Protein AF-0000000082686045 (afdb_homodimer)

InterPro domains:
  IPR006461 PLAC8 motif-containing protein [PF04749] (24-107)
  IPR006461 PLAC8 motif-containing protein [PTHR15907] (20-111)
  IPR006461 PLAC8 motif-containing protein [TIGR01571] (23-109)

Solvent-accessible surface area (backbone atoms only — not comparable to full-atom values): 12783 Å² total; per-residue (Å²): 136,84,78,78,79,77,77,75,62,70,72,80,42,79,75,66,75,52,74,55,75,42,58,77,90,62,54,62,82,47,48,80,82,45,52,69,57,38,51,42,30,70,78,37,50,60,57,42,31,18,49,38,25,39,77,64,61,43,62,43,65,32,28,72,39,70,26,19,56,21,17,47,47,44,51,49,29,60,70,37,44,30,73,86,51,60,59,55,35,16,47,40,45,69,75,38,34,65,39,38,50,38,36,51,38,53,47,48,50,50,57,58,48,65,73,98,135,84,77,79,79,73,79,66,69,63,81,70,38,78,75,66,73,50,75,55,73,41,58,76,92,63,54,62,83,47,49,81,80,45,51,69,56,38,51,43,31,71,77,38,47,60,57,43,32,17,48,38,25,39,78,65,58,41,64,43,64,33,28,71,39,71,25,20,56,19,18,47,48,43,50,50,30,60,64,37,44,30,73,82,52,57,58,55,34,17,45,40,44,70,76,37,34,68,39,38,49,38,35,50,38,52,46,49,50,51,56,59,47,67,72,99

Organism: NCBI:txid1415580

Radius of gyration: 18.36 Å; Cα contacts (8 Å, |Δi|>4): 327; chains: 2; bounding box: 49×53×38 Å

Foldseek 3Di:
DDPPPPCVPDPPLPLPLVPLPQAQPDDLPVCVVPVVLLVCLVVPVLQLLLVLCVLSPHHSCLSVPVCSQLVVQVVVCVSSNHDDDSVCSVCCCVVVVSSVSSSSSVRSVCSVVVVD/DDPPPPVPPPLPLVLCLVPLPQAQPDDLPVCVVPVVLLVCLVVPVLQLLLVLCVLSRHHSCLSVPVCSQLVVQVVVCVSSNHDDDSVCSVCCCVVVVSSVSSSSSVRSVCSVVVVD

Sequence (232 aa):
MSTPVVTQQPGTVPSAVVSPTGEWNSGLCDCFKDCPICLLGLCCPSILGCYVAHKYGEPFLLGIVPGGLTGLRTHMRLSYGIEGTICTDALSICCCGWCEVCRMAREVRLRAGAYHMSTPVVTQQPGTVPSAVVSPTGEWNSGLCDCFKDCPICLLGLCCPSILGCYVAHKYGEPFLLGIVPGGLTGLRTHMRLSYGIEGTICTDALSICCCGWCEVCRMAREVRLRAGAYH

Structure (mmCIF, N/CA/C/O backbone):
data_AF-0000000082686045-model_v1
#
loop_
_entity.id
_entity.type
_entity.pdbx_description
1 polymer 'LOW QUALITY PROTEIN: cornifelin homolog'
#
loop_
_atom_site.group_PDB
_atom_site.id
_atom_site.type_symbol
_atom_site.label_atom_id
_atom_site.label_alt_id
_atom_site.label_comp_id
_atom_site.label_asym_id
_atom_site.label_entity_id
_atom_site.label_seq_id
_atom_site.pdbx_PDB_ins_code
_atom_site.Cartn_x
_atom_site.Cartn_y
_atom_site.Cartn_z
_atom_site.occupancy
_atom_site.B_iso_or_equiv
_atom_site.auth_seq_id
_atom_site.auth_comp_id
_atom_site.auth_asym_id
_atom_site.auth_atom_id
_atom_site.pdbx_PDB_model_num
ATOM 1 N N . MET A 1 1 ? -27.938 -23.609 22.109 1 26.09 1 MET A N 1
ATOM 2 C CA . MET A 1 1 ? -27.625 -22.203 22.375 1 26.09 1 MET A CA 1
ATOM 3 C C . MET A 1 1 ? -26.453 -21.75 21.516 1 26.09 1 MET A C 1
ATOM 5 O O . MET A 1 1 ? -25.344 -22.281 21.625 1 26.09 1 MET A O 1
ATOM 9 N N . SER A 1 2 ? -26.641 -21.328 20.234 1 28.5 2 SER A N 1
ATOM 10 C CA . SER A 1 2 ? -25.797 -21.109 19.062 1 28.5 2 SER A CA 1
ATOM 11 C C . SER A 1 2 ? -24.875 -19.922 19.281 1 28.5 2 SER A C 1
ATOM 13 O O . SER A 1 2 ? -25.312 -18.812 19.609 1 28.5 2 SER A O 1
ATOM 15 N N . THR A 1 3 ? -23.625 -20.109 19.781 1 30.83 3 THR A N 1
ATOM 16 C CA . THR A 1 3 ? -22.641 -19.094 20.172 1 30.83 3 THR A CA 1
ATOM 17 C C . THR A 1 3 ? -22.312 -18.172 19 1 30.83 3 THR A C 1
ATOM 19 O O . THR A 1 3 ? -21.969 -18.656 17.922 1 30.83 3 THR A O 1
ATOM 22 N N . PRO A 1 4 ? -22.719 -16.859 19.016 1 33.31 4 PRO A N 1
ATOM 23 C CA . PRO A 1 4 ? -22.578 -15.844 17.969 1 33.31 4 PRO A CA 1
ATOM 24 C C . PRO A 1 4 ? -21.109 -15.578 17.609 1 33.31 4 PRO A C 1
ATOM 26 O O . PRO A 1 4 ? -20.25 -15.547 18.5 1 33.31 4 PRO A O 1
ATOM 29 N N . VAL A 1 5 ? -20.578 -16.203 16.625 1 32.34 5 VAL A N 1
ATOM 30 C CA . VAL A 1 5 ? -19.219 -16.016 16.125 1 32.34 5 VAL A CA 1
ATOM 31 C C . VAL A 1 5 ? -18.938 -14.531 15.938 1 32.34 5 VAL A C 1
ATOM 33 O O . VAL A 1 5 ? -19.609 -13.859 15.148 1 32.34 5 VAL A O 1
ATOM 36 N N . VAL A 1 6 ? -18.531 -13.758 16.953 1 32.56 6 VAL A N 1
ATOM 37 C CA . VAL A 1 6 ? -18.078 -12.375 17 1 32.56 6 VAL A CA 1
ATOM 38 C C . VAL A 1 6 ? -16.984 -12.133 15.961 1 32.56 6 VAL A C 1
ATOM 40 O O . VAL A 1 6 ? -15.898 -12.711 16.047 1 32.56 6 VAL A O 1
ATOM 43 N N . THR A 1 7 ? -17.281 -12.156 14.734 1 32.12 7 THR A N 1
ATOM 44 C CA . THR A 1 7 ? -16.406 -11.758 13.641 1 32.12 7 THR A CA 1
ATOM 45 C C . THR A 1 7 ? -15.734 -10.414 13.938 1 32.12 7 THR A C 1
ATOM 47 O O . THR A 1 7 ? -16.344 -9.359 13.75 1 32.12 7 THR A O 1
ATOM 50 N N . GLN A 1 8 ? -15.211 -10.281 15.094 1 30.95 8 GLN A N 1
ATOM 51 C CA . GLN A 1 8 ? -14.562 -9.062 15.555 1 30.95 8 GLN A CA 1
ATOM 52 C C . GLN A 1 8 ? -13.469 -8.617 14.586 1 30.95 8 GLN A C 1
ATOM 54 O O . GLN A 1 8 ? -12.359 -9.141 14.617 1 30.95 8 GLN A O 1
ATOM 59 N N . GLN A 1 9 ? -13.711 -8.781 13.266 1 32.62 9 GLN A N 1
ATOM 60 C CA . GLN A 1 9 ? -12.602 -8.531 12.359 1 32.62 9 GLN A CA 1
ATOM 61 C C . GLN A 1 9 ? -11.977 -7.16 12.625 1 32.62 9 GLN A C 1
ATOM 63 O O . GLN A 1 9 ? -10.781 -6.965 12.398 1 32.62 9 GLN A O 1
ATOM 68 N N . PRO A 1 10 ? -12.734 -6.02 12.594 1 34 10 PRO A N 1
ATOM 69 C CA . PRO A 1 10 ? -12.305 -4.648 12.312 1 34 10 PRO A CA 1
ATOM 70 C C . PRO A 1 10 ? -11.367 -4.09 13.383 1 34 10 PRO A C 1
ATOM 72 O O . PRO A 1 10 ? -11.672 -4.172 14.578 1 34 10 PRO A O 1
ATOM 75 N N . GLY A 1 11 ? -10.195 -4.344 13.555 1 35.06 11 GLY A N 1
ATOM 76 C CA . GLY A 1 11 ? -9.68 -3.387 14.523 1 35.06 11 GLY A CA 1
ATOM 77 C C . GLY A 1 11 ? -10.398 -2.051 14.477 1 35.06 11 GLY A C 1
ATOM 78 O O . GLY A 1 11 ? -10.953 -1.671 13.445 1 35.06 11 GLY A O 1
ATOM 79 N N . THR A 1 12 ? -10.93 -1.55 15.641 1 33.12 12 THR A N 1
ATOM 80 C CA . THR A 1 12 ? -11.781 -0.383 15.859 1 33.12 12 THR A CA 1
ATOM 81 C C . THR A 1 12 ? -11.18 0.851 15.188 1 33.12 12 THR A C 1
ATOM 83 O O . THR A 1 12 ? -10.289 1.493 15.734 1 33.12 12 THR A O 1
ATOM 86 N N . VAL A 1 13 ? -10.383 0.693 14.172 1 37.5 13 VAL A N 1
ATOM 87 C CA . VAL A 1 13 ? -10.289 2.068 13.688 1 37.5 13 VAL A CA 1
ATOM 88 C C . VAL A 1 13 ? -11.664 2.729 13.734 1 37.5 13 VAL A C 1
ATOM 90 O O . VAL A 1 13 ? -12.672 2.1 13.406 1 37.5 13 VAL A O 1
ATOM 93 N N . PRO A 1 14 ? -12.008 3.562 14.641 1 34.31 14 PRO A N 1
ATOM 94 C CA . PRO A 1 14 ? -13.32 4.203 14.5 1 34.31 14 PRO A CA 1
ATOM 95 C C . PRO A 1 14 ? -13.758 4.32 13.039 1 34.31 14 PRO A C 1
ATOM 97 O O . PRO A 1 14 ? -12.969 4.715 12.18 1 34.31 14 PRO A O 1
ATOM 100 N N . SER A 1 15 ? -14.461 3.352 12.516 1 37.56 15 SER A N 1
ATOM 101 C CA . SER A 1 15 ? -15.242 3.525 11.297 1 37.56 15 SER A CA 1
ATOM 102 C C . SER A 1 15 ? -15.812 4.938 11.203 1 37.56 15 SER A C 1
ATOM 104 O O . SER A 1 15 ? -16.953 5.18 11.586 1 37.56 15 SER A O 1
ATOM 106 N N . ALA A 1 16 ? -15.242 5.977 11.758 1 35.19 16 ALA A N 1
ATOM 107 C CA . ALA A 1 16 ? -15.93 7.191 11.32 1 35.19 16 ALA A CA 1
ATOM 108 C C . ALA A 1 16 ? -16.203 7.16 9.82 1 35.19 16 ALA A C 1
ATOM 110 O O . ALA A 1 16 ? -15.273 7.273 9.016 1 35.19 16 ALA A O 1
ATOM 111 N N . VAL A 1 17 ? -17.062 6.297 9.375 1 38.44 17 VAL A N 1
ATOM 112 C CA . VAL A 1 17 ? -17.703 6.449 8.078 1 38.44 17 VAL A CA 1
ATOM 113 C C . VAL A 1 17 ? -17.75 7.93 7.699 1 38.44 17 VAL A C 1
ATOM 115 O O . VAL A 1 17 ? -18.578 8.68 8.211 1 38.44 17 VAL A O 1
ATOM 118 N N . VAL A 1 18 ? -16.578 8.672 7.867 1 43.78 18 VAL A N 1
ATOM 119 C CA . VAL A 1 18 ? -16.656 10.031 7.336 1 43.78 18 VAL A CA 1
ATOM 120 C C . VAL A 1 18 ? -17.406 10.016 6.004 1 43.78 18 VAL A C 1
ATOM 122 O O . VAL A 1 18 ? -17.328 9.047 5.246 1 43.78 18 VAL A O 1
ATOM 125 N N . SER A 1 19 ? -18.391 10.719 5.902 1 49.03 19 SER A N 1
ATOM 126 C CA . SER A 1 19 ? -19.062 10.93 4.629 1 49.03 19 SER A CA 1
ATOM 127 C C . SER A 1 19 ? -18.078 10.961 3.473 1 49.03 19 SER A C 1
ATOM 129 O O . SER A 1 19 ? -17.109 11.719 3.5 1 49.03 19 SER A O 1
ATOM 131 N N . PRO A 1 20 ? -17.969 9.758 2.768 1 54.31 20 PRO A N 1
ATOM 132 C CA . PRO A 1 20 ? -17.078 9.75 1.609 1 54.31 20 PRO A CA 1
ATOM 133 C C . PRO A 1 20 ? -17.125 11.055 0.817 1 54.31 20 PRO A C 1
ATOM 135 O O . PRO A 1 20 ? -18.188 11.453 0.34 1 54.31 20 PRO A O 1
ATOM 138 N N . THR A 1 21 ? -16.516 12.102 1.312 1 60.94 21 THR A N 1
ATOM 139 C CA . THR A 1 21 ? -16.531 13.305 0.496 1 60.94 21 THR A CA 1
ATOM 140 C C . THR A 1 21 ? -16.047 13.016 -0.919 1 60.94 21 THR A C 1
ATOM 142 O O . THR A 1 21 ? -16.344 13.766 -1.852 1 60.94 21 THR A O 1
ATOM 145 N N . GLY A 1 22 ? -15.484 11.742 -1.127 1 81.38 22 GLY A N 1
ATOM 146 C CA . GLY A 1 22 ? -15.062 11.203 -2.406 1 81.38 22 GLY A CA 1
ATOM 147 C C . GLY A 1 22 ? -13.867 11.922 -2.998 1 81.38 22 GLY A C 1
ATOM 148 O O . GLY A 1 22 ? -13.57 11.781 -4.188 1 81.38 22 GLY A O 1
ATOM 149 N N . GLU A 1 23 ? -13.227 13.094 -2.303 1 90.69 23 GLU A N 1
ATOM 150 C CA . GLU A 1 23 ? -12.055 13.797 -2.791 1 90.69 23 GLU A CA 1
ATOM 151 C C . GLU A 1 23 ? -11.133 14.195 -1.641 1 90.69 23 GLU A C 1
ATOM 153 O O . GLU A 1 23 ? -11.562 14.266 -0.488 1 90.69 23 GLU A O 1
ATOM 158 N N . TRP A 1 24 ? -9.867 14.438 -1.987 1 93.81 24 TRP A N 1
ATOM 159 C CA . TRP A 1 24 ? -8.938 15.023 -1.024 1 93.81 24 TRP A CA 1
ATOM 160 C C . TRP A 1 24 ? -9.375 16.438 -0.639 1 93.81 24 TRP A C 1
ATOM 162 O O . TRP A 1 24 ? -9.805 17.219 -1.494 1 93.81 24 TRP A O 1
ATOM 172 N N . ASN A 1 25 ? -9.305 16.844 0.591 1 92.19 25 ASN A N 1
ATOM 173 C CA . ASN A 1 25 ? -9.656 18.188 1.062 1 92.19 25 ASN A CA 1
ATOM 174 C C . ASN A 1 25 ? -8.562 19.203 0.737 1 92.19 25 ASN A C 1
ATOM 176 O O . ASN A 1 25 ? -8.797 20.406 0.802 1 92.19 25 ASN A O 1
ATOM 180 N N . SER A 1 26 ? -7.387 18.734 0.432 1 91.19 26 SER A N 1
ATOM 181 C CA . SER A 1 26 ? -6.273 19.594 0.056 1 91.19 26 SER A CA 1
ATOM 182 C C . SER A 1 26 ? -5.465 18.984 -1.086 1 91.19 26 SER A C 1
ATOM 184 O O . SER A 1 26 ? -5.5 17.781 -1.302 1 91.19 26 SER A O 1
ATOM 186 N N . GLY A 1 27 ? -4.781 19.859 -1.768 1 91.25 27 GLY A N 1
ATOM 187 C CA . GLY A 1 27 ? -3.902 19.391 -2.824 1 91.25 27 GLY A CA 1
ATOM 188 C C . GLY A 1 27 ? -2.549 18.938 -2.314 1 91.25 27 GLY A C 1
ATOM 189 O O . GLY A 1 27 ? -2.246 19.078 -1.13 1 91.25 27 GLY A O 1
ATOM 190 N N . LEU A 1 28 ? -1.802 18.375 -3.211 1 88.38 28 LEU A N 1
ATOM 191 C CA . LEU A 1 28 ? -0.472 17.859 -2.891 1 88.38 28 LEU A CA 1
ATOM 192 C C . LEU A 1 28 ? 0.448 18.984 -2.441 1 88.38 28 LEU A C 1
ATOM 194 O O . LEU A 1 28 ? 1.249 18.812 -1.521 1 88.38 28 LEU A O 1
ATOM 198 N N . CYS A 1 29 ? 0.312 20.219 -3.031 1 87.44 29 CYS A N 1
ATOM 199 C CA . CYS A 1 29 ? 1.243 21.297 -2.768 1 87.44 29 CYS A CA 1
ATOM 200 C C . CYS A 1 29 ? 0.58 22.391 -1.938 1 87.44 29 CYS A C 1
ATOM 202 O O . CYS A 1 29 ? 0.958 23.562 -2.031 1 87.44 29 CYS A O 1
ATOM 204 N N . ASP A 1 30 ? -0.432 22.078 -1.31 1 90.5 30 ASP A N 1
ATOM 205 C CA . ASP A 1 30 ? -1.11 23.047 -0.452 1 90.5 30 ASP A CA 1
ATOM 206 C C . ASP A 1 30 ? -0.441 23.125 0.918 1 90.5 30 ASP A C 1
ATOM 208 O O . ASP A 1 30 ? -1.114 23.062 1.949 1 90.5 30 ASP A O 1
ATOM 212 N N . CYS A 1 31 ? 0.838 23.25 0.995 1 81.38 31 CYS A N 1
ATOM 213 C CA . CYS A 1 31 ? 1.598 23.25 2.24 1 81.38 31 CYS A CA 1
ATOM 214 C C . CYS A 1 31 ? 1.228 24.453 3.094 1 81.38 31 CYS A C 1
ATOM 216 O O . CYS A 1 31 ? 1.477 24.469 4.301 1 81.38 31 CYS A O 1
ATOM 218 N N . PHE A 1 32 ? 0.558 25.453 2.529 1 83.88 32 PHE A N 1
ATOM 219 C CA . PHE A 1 32 ? 0.215 26.672 3.256 1 83.88 32 PHE A CA 1
ATOM 220 C C . PHE A 1 32 ? -1.104 26.5 4 1 83.88 32 PHE A C 1
ATOM 222 O O . PHE A 1 32 ? -1.467 27.344 4.824 1 83.88 32 PHE A O 1
ATOM 229 N N . LYS A 1 33 ? -1.807 25.453 3.719 1 87.69 33 LYS A N 1
ATOM 230 C CA . LYS A 1 33 ? -3.072 25.219 4.406 1 87.69 33 LYS A CA 1
ATOM 231 C C . LYS A 1 33 ? -2.842 24.703 5.82 1 87.69 33 LYS A C 1
ATOM 233 O O . LYS A 1 33 ? -3.729 24.781 6.672 1 87.69 33 LYS A O 1
ATOM 238 N N . ASP A 1 34 ? -1.693 24.141 6.117 1 90.31 34 ASP A N 1
ATOM 239 C CA . ASP A 1 34 ? -1.288 23.672 7.438 1 90.31 34 ASP A CA 1
ATOM 240 C C . ASP A 1 34 ? 0.226 23.766 7.613 1 90.31 34 ASP A C 1
ATOM 242 O O . ASP A 1 34 ? 0.941 22.781 7.418 1 90.31 34 ASP A O 1
ATOM 246 N N . CYS A 1 35 ? 0.682 24.859 8.102 1 91.62 35 CYS A N 1
ATOM 247 C CA . CYS A 1 35 ? 2.105 25.188 8.125 1 91.62 35 CYS A CA 1
ATOM 248 C C . CYS A 1 35 ? 2.838 24.312 9.141 1 91.62 35 CYS A C 1
ATOM 250 O O . CYS A 1 35 ? 3.918 23.781 8.852 1 91.62 35 CYS A O 1
ATOM 252 N N . PRO A 1 36 ? 2.342 24.109 10.273 1 92.81 36 PRO A N 1
ATOM 253 C CA . PRO A 1 36 ? 3.062 23.281 11.234 1 92.81 36 PRO A CA 1
ATOM 254 C C . PRO A 1 36 ? 3.33 21.875 10.711 1 92.81 36 PRO A C 1
ATOM 256 O O . PRO A 1 36 ? 4.43 21.344 10.883 1 92.81 36 PRO A O 1
ATOM 259 N N . ILE A 1 37 ? 2.334 21.281 10.062 1 92.69 37 ILE A N 1
ATOM 260 C CA . ILE A 1 37 ? 2.5 19.922 9.531 1 92.69 37 ILE A CA 1
ATOM 261 C C . ILE A 1 37 ? 3.582 19.922 8.453 1 92.69 37 ILE A C 1
ATOM 263 O O . ILE A 1 37 ? 4.402 19 8.398 1 92.69 37 ILE A O 1
ATOM 267 N N . CYS A 1 38 ? 3.57 20.891 7.602 1 92.81 38 CYS A N 1
ATOM 268 C CA . CYS A 1 38 ? 4.547 20.953 6.52 1 92.81 38 CYS A CA 1
ATOM 269 C C . CYS A 1 38 ? 5.953 21.172 7.062 1 92.81 38 CYS A C 1
ATOM 271 O O . CYS A 1 38 ? 6.922 20.641 6.523 1 92.81 38 CYS A O 1
ATOM 273 N N . LEU A 1 39 ? 6.066 22.031 8.109 1 92.94 39 LEU A N 1
ATOM 274 C CA . LEU A 1 39 ? 7.355 22.25 8.758 1 92.94 39 LEU A CA 1
ATOM 275 C C . LEU A 1 39 ? 7.867 20.969 9.398 1 92.94 39 LEU A C 1
ATOM 277 O O . LEU A 1 39 ? 9.047 20.625 9.273 1 92.94 39 LEU A O 1
ATOM 281 N N . LEU A 1 40 ? 6.918 20.281 10.039 1 93.38 40 LEU A N 1
ATOM 282 C CA . LEU A 1 40 ? 7.305 19 10.602 1 93.38 40 LEU A CA 1
ATOM 283 C C . LEU A 1 40 ? 7.781 18.047 9.508 1 93.38 40 LEU A C 1
ATOM 285 O O . LEU A 1 40 ? 8.789 17.359 9.672 1 93.38 40 LEU A O 1
ATOM 289 N N . GLY A 1 41 ? 7.074 18.016 8.453 1 94.12 41 GLY A N 1
ATOM 290 C CA . GLY A 1 41 ? 7.445 17.156 7.336 1 94.12 41 GLY A CA 1
ATOM 291 C C . GLY A 1 41 ? 8.781 17.531 6.727 1 94.12 41 GLY A C 1
ATOM 292 O O . GLY A 1 41 ? 9.539 16.656 6.301 1 94.12 41 GLY A O 1
ATOM 293 N N . LEU A 1 42 ? 9.109 18.781 6.648 1 92.69 42 LEU A N 1
ATOM 294 C CA . LEU A 1 42 ? 10.375 19.234 6.086 1 92.69 42 LEU A CA 1
ATOM 295 C C . LEU A 1 42 ? 11.539 18.891 7.008 1 92.69 42 LEU A C 1
ATOM 297 O O . LEU A 1 42 ? 12.602 18.484 6.539 1 92.69 42 LEU A O 1
ATOM 301 N N . CYS A 1 43 ? 11.398 19.016 8.266 1 94.56 43 CYS A N 1
ATOM 302 C CA . CYS A 1 43 ? 12.461 18.812 9.25 1 94.56 43 CYS A CA 1
ATOM 303 C C . CYS A 1 43 ? 12.68 17.328 9.516 1 94.56 43 CYS A C 1
ATOM 305 O O . CYS A 1 43 ? 13.812 16.875 9.695 1 94.56 43 CYS A O 1
ATOM 307 N N . CYS A 1 44 ? 11.523 16.562 9.609 1 94.81 44 CYS A N 1
ATOM 308 C CA . CYS A 1 44 ? 11.625 15.141 9.945 1 94.81 44 CYS A CA 1
ATOM 309 C C . CYS A 1 44 ? 10.523 14.344 9.258 1 94.81 44 CYS A C 1
ATOM 311 O O . CYS A 1 44 ? 9.57 13.906 9.914 1 94.81 44 CYS A O 1
ATOM 313 N N . PRO A 1 45 ? 10.711 14.016 8.086 1 93.5 45 PRO A N 1
ATOM 314 C CA . PRO A 1 45 ? 9.688 13.281 7.336 1 93.5 45 PRO A CA 1
ATOM 315 C C . PRO A 1 45 ? 9.352 11.93 7.961 1 93.5 45 PRO A C 1
ATOM 317 O O . PRO A 1 45 ? 8.203 11.484 7.891 1 93.5 45 PRO A O 1
ATOM 320 N N . SER A 1 46 ? 10.352 11.305 8.57 1 94.88 46 SER A N 1
ATOM 321 C CA . SER A 1 46 ? 10.086 10.016 9.19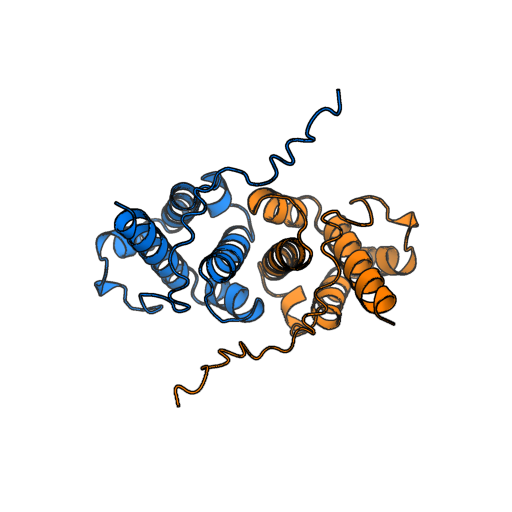5 1 94.88 46 SER A CA 1
ATOM 322 C C . SER A 1 46 ? 9.109 10.148 10.359 1 94.88 46 SER A C 1
ATOM 324 O O . SER A 1 46 ? 8.219 9.312 10.523 1 94.88 46 SER A O 1
ATOM 326 N N . ILE A 1 47 ? 9.242 11.141 11.109 1 96.12 47 ILE A N 1
ATOM 327 C CA . ILE A 1 47 ? 8.352 11.383 12.242 1 96.12 47 ILE A CA 1
ATOM 328 C C . ILE A 1 47 ? 6.953 11.727 11.727 1 96.12 47 ILE A C 1
ATOM 330 O O . ILE A 1 47 ? 5.953 11.281 12.297 1 96.12 47 ILE A O 1
ATOM 334 N N . LEU A 1 48 ? 6.844 12.492 10.68 1 96.44 48 LEU A N 1
ATOM 335 C CA . LEU A 1 48 ? 5.539 12.828 10.117 1 96.44 48 LEU A CA 1
ATOM 336 C C . LEU A 1 48 ? 4.801 11.578 9.656 1 96.44 48 LEU A C 1
ATOM 338 O O . LEU A 1 48 ? 3.602 11.438 9.898 1 96.44 48 LEU A O 1
ATOM 342 N N . GLY A 1 49 ? 5.586 10.68 8.984 1 97.06 49 GLY A N 1
ATOM 343 C CA . GLY A 1 49 ? 4.992 9.414 8.586 1 97.06 49 GLY A CA 1
ATOM 344 C C . GLY A 1 49 ? 4.438 8.617 9.75 1 97.06 49 GLY A C 1
ATOM 345 O O . GLY A 1 49 ? 3.354 8.039 9.648 1 97.06 49 GLY A O 1
ATOM 346 N N . CYS A 1 50 ? 5.176 8.617 10.805 1 97.31 50 CYS A N 1
ATOM 347 C CA . CYS A 1 50 ? 4.73 7.914 12 1 97.31 50 CYS A CA 1
ATOM 348 C C . CYS A 1 50 ? 3.52 8.602 12.617 1 97.31 50 CYS A C 1
ATOM 350 O O . CYS A 1 50 ? 2.609 7.938 13.117 1 97.31 50 CYS A O 1
ATOM 352 N N . TYR A 1 51 ? 3.523 9.867 12.594 1 96.5 51 TYR A N 1
ATOM 353 C CA . TYR A 1 51 ? 2.396 10.648 13.086 1 96.5 51 TYR A CA 1
ATOM 354 C C . TYR A 1 51 ? 1.123 10.328 12.32 1 96.5 51 TYR A C 1
ATOM 356 O O . TYR A 1 51 ? 0.066 10.109 12.914 1 96.5 51 TYR A O 1
ATOM 364 N N . VAL A 1 52 ? 1.146 10.234 11.016 1 96.88 52 VAL A N 1
ATOM 365 C CA . VAL A 1 52 ? -0.009 9.938 10.172 1 96.88 52 VAL A CA 1
ATOM 36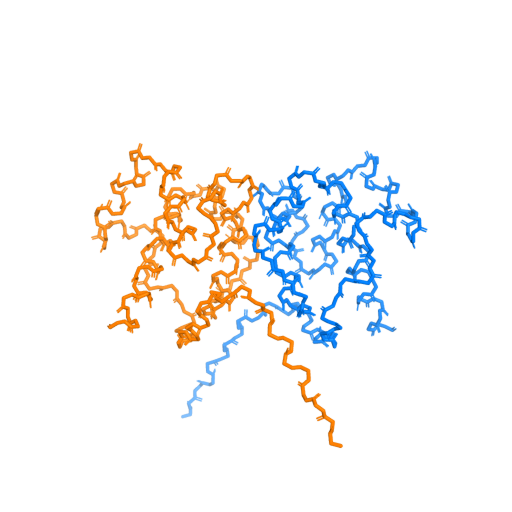6 C C . VAL A 1 52 ? -0.537 8.539 10.484 1 96.88 52 VAL A C 1
ATOM 368 O O . VAL A 1 52 ? -1.747 8.344 10.609 1 96.88 52 VAL A O 1
ATOM 371 N N . ALA A 1 53 ? 0.425 7.609 10.625 1 97.12 53 ALA A N 1
ATOM 372 C CA . ALA A 1 53 ? 0.029 6.238 10.938 1 97.12 53 ALA A CA 1
ATOM 373 C C . ALA A 1 53 ? -0.703 6.172 12.281 1 97.12 53 ALA A C 1
ATOM 375 O O . ALA A 1 53 ? -1.751 5.535 12.391 1 97.12 53 ALA A O 1
ATOM 376 N N . HIS A 1 54 ? -0.157 6.871 13.266 1 96.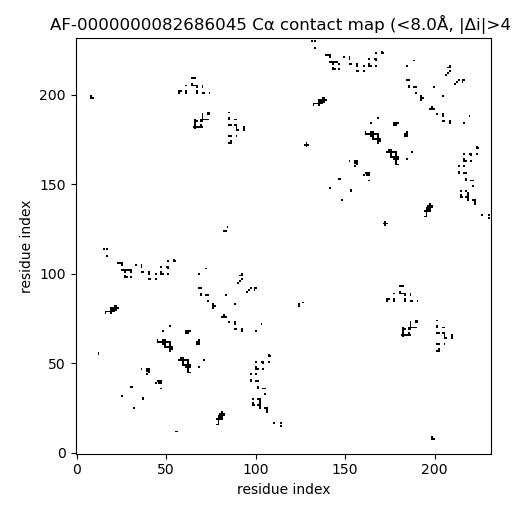19 54 HIS A N 1
ATOM 377 C CA . HIS A 1 54 ? -0.738 6.875 14.602 1 96.19 54 HIS A CA 1
ATOM 378 C C . HIS A 1 54 ? -2.125 7.512 14.602 1 96.19 54 HIS A C 1
ATOM 380 O O . HIS A 1 54 ? -3.07 6.945 15.156 1 96.19 54 HIS A O 1
ATOM 386 N N . LYS A 1 55 ? -2.312 8.641 14.023 1 95.25 55 LYS A N 1
ATOM 387 C CA . LYS A 1 55 ? -3.584 9.352 14 1 95.25 55 LYS A CA 1
ATOM 388 C C . LYS A 1 55 ? -4.633 8.586 13.195 1 95.25 55 LYS A C 1
ATOM 390 O O . LYS A 1 55 ? -5.828 8.672 13.484 1 95.25 55 LYS A O 1
ATOM 395 N N . TYR A 1 56 ? -4.176 7.805 12.203 1 94.94 56 TYR A N 1
ATOM 396 C CA . TYR A 1 56 ? -5.082 7.027 11.367 1 94.94 56 TYR A CA 1
ATOM 397 C C . TYR A 1 56 ? -5.559 5.777 12.094 1 94.94 56 TYR A C 1
ATOM 399 O O . TYR A 1 56 ? -6.527 5.137 11.68 1 94.94 56 TYR A O 1
ATOM 407 N N . GLY A 1 57 ? -4.852 5.414 13.156 1 94.25 57 GLY A N 1
ATOM 408 C CA . GLY A 1 57 ? -5.285 4.27 13.938 1 94.25 57 GLY A CA 1
ATOM 409 C C . GLY A 1 57 ? -4.41 3.045 13.75 1 94.25 57 GLY A C 1
ATOM 410 O O . GLY A 1 57 ? -4.801 1.933 14.109 1 94.25 57 GLY A O 1
ATOM 411 N N . GLU A 1 58 ? -3.285 3.227 13.148 1 95.94 58 GLU A N 1
ATOM 412 C CA . GLU A 1 58 ? -2.324 2.148 12.938 1 95.94 58 GLU A CA 1
ATOM 413 C C . GLU A 1 58 ? -1.118 2.295 13.859 1 95.94 58 GLU A C 1
ATOM 415 O O . GLU A 1 58 ? -0.914 3.354 14.453 1 95.94 58 GLU A O 1
ATOM 420 N N . PRO A 1 59 ? -0.379 1.171 14.047 1 96.75 59 PRO A N 1
ATOM 421 C CA . PRO A 1 59 ? 0.85 1.331 14.828 1 96.75 59 PRO A CA 1
ATOM 422 C C . PRO A 1 59 ? 1.776 2.4 14.258 1 96.75 59 PRO A C 1
ATOM 424 O O . PRO A 1 59 ? 1.922 2.51 13.031 1 96.75 59 PRO A O 1
ATOM 427 N N . PHE A 1 60 ? 2.369 3.195 15.164 1 95.12 60 PHE A N 1
ATOM 428 C CA . PHE A 1 60 ? 3.174 4.34 14.758 1 95.12 60 PHE A CA 1
ATOM 429 C C . PHE A 1 60 ? 4.359 3.898 13.906 1 95.12 60 PHE A C 1
ATOM 431 O O . PHE A 1 60 ? 4.816 4.645 13.039 1 95.12 60 PHE A O 1
ATOM 438 N N . LEU A 1 61 ? 4.777 2.633 14.031 1 95.94 61 LEU A N 1
ATOM 439 C CA . LEU A 1 61 ? 5.957 2.133 13.336 1 95.94 61 LEU A CA 1
ATOM 440 C C . LEU A 1 61 ? 5.66 1.904 11.852 1 95.94 61 LEU A C 1
ATOM 442 O O . LEU A 1 61 ? 6.582 1.774 11.047 1 95.94 61 LEU A O 1
ATOM 446 N N . LEU A 1 62 ? 4.41 1.896 11.469 1 97.12 62 LEU A N 1
ATOM 447 C CA . LEU A 1 62 ? 4.035 1.699 10.07 1 97.12 62 LEU A CA 1
ATOM 448 C C . LEU A 1 62 ? 4.648 2.777 9.18 1 97.12 62 LEU A C 1
ATOM 450 O O . LEU A 1 62 ? 4.98 2.521 8.023 1 97.12 62 LEU A O 1
ATOM 454 N N . GLY A 1 63 ? 4.84 3.986 9.742 1 96.56 63 GLY A N 1
ATOM 455 C CA . GLY A 1 63 ? 5.352 5.129 9 1 96.56 63 GLY A CA 1
ATOM 456 C C . GLY A 1 63 ? 6.781 4.941 8.523 1 96.56 63 GLY A C 1
ATOM 457 O O . GLY A 1 63 ? 7.23 5.629 7.605 1 96.56 63 GLY A O 1
ATOM 458 N N . ILE A 1 64 ? 7.488 3.963 9.117 1 95.25 64 ILE A N 1
ATOM 459 C CA . ILE A 1 64 ? 8.891 3.795 8.734 1 95.25 64 ILE A CA 1
ATOM 460 C C . ILE A 1 64 ? 9.086 2.43 8.078 1 95.25 64 ILE A C 1
ATOM 462 O O . ILE A 1 64 ? 10.18 2.107 7.621 1 95.25 64 ILE A O 1
ATOM 466 N N . VAL A 1 65 ? 8.086 1.556 8.047 1 95.75 65 VAL A N 1
ATOM 467 C CA . VAL A 1 65 ? 8.156 0.273 7.352 1 95.75 65 VAL A CA 1
ATOM 468 C C . VAL A 1 65 ? 8.148 0.5 5.844 1 95.75 65 VAL A C 1
ATOM 470 O O . VAL A 1 65 ? 7.312 1.241 5.324 1 95.75 65 VAL A O 1
ATOM 473 N N . PRO A 1 66 ? 9.094 -0.104 5.133 1 95.06 66 PRO A N 1
ATOM 474 C CA . PRO A 1 66 ? 9.062 0.042 3.676 1 95.06 66 PRO A CA 1
ATOM 475 C C . PRO A 1 66 ? 7.719 -0.36 3.07 1 95.06 66 PRO A C 1
ATOM 477 O O . PRO A 1 66 ? 7.191 -1.428 3.387 1 95.06 66 PRO A O 1
ATOM 480 N N . GLY A 1 67 ? 7.133 0.541 2.277 1 96.38 67 GLY A N 1
ATOM 481 C CA . GLY A 1 67 ? 5.84 0.288 1.662 1 96.38 67 GLY A CA 1
ATOM 482 C C . GLY A 1 67 ? 4.672 0.631 2.566 1 96.38 67 GLY A C 1
ATOM 483 O O . GLY A 1 67 ? 3.518 0.627 2.129 1 96.38 67 GLY A O 1
ATOM 484 N N . GLY A 1 68 ? 4.957 0.855 3.848 1 97.62 68 GLY A N 1
ATOM 485 C CA . GLY A 1 68 ? 3.9 1.152 4.805 1 97.62 68 GLY A CA 1
ATOM 486 C C . GLY A 1 68 ? 3.1 2.391 4.441 1 97.62 68 GLY A C 1
ATOM 487 O O . GLY A 1 68 ? 1.872 2.395 4.551 1 97.62 68 GLY A O 1
ATOM 488 N N . LEU A 1 69 ? 3.787 3.443 3.949 1 97.75 69 LEU A N 1
ATOM 489 C CA . LEU A 1 69 ? 3.113 4.691 3.615 1 97.75 69 LEU A CA 1
ATOM 490 C C . LEU A 1 69 ? 2.248 4.527 2.371 1 97.75 69 LEU A C 1
ATOM 492 O O . LEU A 1 69 ? 1.165 5.113 2.279 1 97.75 69 LEU A O 1
ATOM 496 N N . THR A 1 70 ? 2.658 3.715 1.439 1 98.06 70 THR A N 1
ATOM 497 C CA . THR A 1 70 ? 1.854 3.436 0.255 1 98.06 70 THR A CA 1
ATOM 498 C C . THR A 1 70 ? 0.59 2.666 0.627 1 98.06 70 THR A C 1
ATOM 500 O O . THR A 1 70 ? -0.5 2.982 0.146 1 98.06 70 THR A O 1
ATOM 503 N N . GLY A 1 71 ? 0.849 1.582 1.511 1 98 71 GLY A N 1
ATOM 504 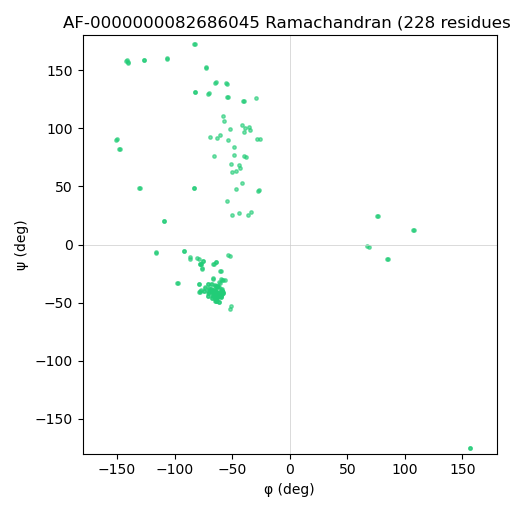C CA . GLY A 1 71 ? -0.32 0.864 1.994 1 98 71 GLY A CA 1
ATOM 505 C C . GLY A 1 71 ? -1.301 1.752 2.736 1 98 71 GLY A C 1
ATOM 506 O O . GLY A 1 71 ? -2.516 1.603 2.59 1 98 71 GLY A O 1
ATOM 507 N N . LEU A 1 72 ? -0.754 2.633 3.51 1 98 72 LEU A N 1
ATOM 508 C CA . LEU A 1 72 ? -1.589 3.555 4.273 1 98 72 LEU A CA 1
ATOM 509 C C . LEU A 1 72 ? -2.373 4.473 3.342 1 98 72 LEU A C 1
ATOM 511 O O . LEU A 1 72 ? -3.562 4.715 3.555 1 98 72 LEU A O 1
ATOM 515 N N . ARG A 1 73 ? -1.753 4.98 2.271 1 97.81 73 ARG A N 1
ATOM 516 C CA . ARG A 1 73 ? -2.426 5.852 1.312 1 97.81 73 ARG A CA 1
ATOM 517 C C . ARG A 1 73 ? -3.543 5.105 0.587 1 97.81 73 ARG A C 1
ATOM 519 O O . ARG A 1 73 ? -4.633 5.645 0.397 1 97.81 73 ARG A O 1
ATOM 526 N N . THR A 1 74 ? -3.305 3.936 0.204 1 97.44 74 THR A N 1
ATOM 527 C CA . THR A 1 74 ? -4.309 3.131 -0.483 1 97.44 74 THR A CA 1
ATOM 528 C C . THR A 1 74 ? -5.508 2.871 0.424 1 97.44 74 THR A C 1
ATOM 530 O O . THR A 1 74 ? -6.656 3.027 0.003 1 97.44 74 THR A O 1
ATOM 533 N N . HIS A 1 75 ? -5.156 2.498 1.651 1 96.44 75 HIS A N 1
ATOM 534 C CA . HIS A 1 75 ? -6.234 2.229 2.598 1 96.44 75 HIS A CA 1
ATOM 535 C C . HIS A 1 75 ? -7.062 3.482 2.861 1 96.44 75 HIS A C 1
ATOM 537 O O . HIS A 1 75 ? -8.297 3.422 2.898 1 96.44 75 HIS A O 1
ATOM 543 N N . MET A 1 76 ? -6.438 4.59 3.049 1 95.06 76 MET A N 1
ATOM 544 C CA . MET A 1 76 ? -7.098 5.871 3.287 1 95.06 76 MET A CA 1
ATOM 545 C C . MET A 1 76 ? -8 6.242 2.117 1 95.06 76 MET A C 1
ATOM 547 O O . MET A 1 76 ? -9.133 6.68 2.318 1 95.06 76 MET A O 1
ATOM 551 N N . ARG A 1 77 ? -7.492 6.078 0.933 1 94.38 77 ARG A N 1
ATOM 552 C CA . ARG A 1 77 ? -8.242 6.414 -0.273 1 94.38 77 ARG A CA 1
ATOM 553 C C . ARG A 1 77 ? -9.508 5.57 -0.384 1 94.38 77 ARG A C 1
ATOM 555 O O . ARG A 1 77 ? -10.586 6.094 -0.681 1 94.38 77 ARG A O 1
ATOM 562 N N . LEU A 1 78 ? -9.406 4.363 -0.078 1 93.12 78 LEU A N 1
ATOM 563 C CA . LEU A 1 78 ? -10.547 3.465 -0.184 1 93.12 78 LEU A CA 1
ATOM 564 C C . LEU A 1 78 ? -11.539 3.709 0.95 1 93.12 78 LEU A C 1
ATOM 566 O O . LEU A 1 78 ? -12.75 3.742 0.726 1 93.12 78 LEU A O 1
ATOM 570 N N . SER A 1 79 ? -11.008 3.938 2.125 1 92.06 79 SER A N 1
ATOM 571 C CA . SER A 1 79 ? -11.859 4.148 3.291 1 92.06 79 SER A CA 1
ATOM 572 C C . SER A 1 79 ? -12.633 5.461 3.184 1 92.06 79 SER A C 1
ATOM 574 O O . SER A 1 79 ? -13.773 5.551 3.631 1 92.06 79 SER A O 1
ATOM 576 N N . TYR A 1 80 ? -12.031 6.43 2.6 1 90.88 80 TYR A N 1
ATOM 577 C CA . TYR A 1 80 ? -12.648 7.75 2.498 1 90.88 80 TYR A CA 1
ATOM 578 C C . TYR A 1 80 ? -13.43 7.887 1.197 1 90.88 80 TYR A C 1
ATOM 580 O O . TYR A 1 80 ? -14.062 8.914 0.954 1 90.88 80 TYR A O 1
ATOM 588 N N . GLY A 1 81 ? -13.32 6.832 0.336 1 91.5 81 GLY A N 1
ATOM 589 C CA . GLY A 1 81 ? -14.039 6.855 -0.927 1 91.5 81 GLY A CA 1
ATOM 590 C C . GLY A 1 81 ? -13.398 7.758 -1.963 1 91.5 81 GLY A C 1
ATOM 591 O O . GLY A 1 81 ? -14.086 8.336 -2.803 1 91.5 81 GLY A O 1
ATOM 592 N N . ILE A 1 82 ? -12.156 7.984 -1.844 1 92 82 ILE A N 1
ATOM 593 C CA . ILE A 1 82 ? -11.438 8.844 -2.775 1 92 82 ILE A CA 1
ATOM 594 C C . ILE A 1 82 ? -11.055 8.047 -4.02 1 92 82 ILE A C 1
ATOM 596 O O . ILE A 1 82 ? -10.523 6.938 -3.918 1 92 82 ILE A O 1
ATOM 600 N N . GLU A 1 83 ? -11.359 8.664 -5.113 1 92.38 83 GLU A N 1
ATOM 601 C CA . GLU A 1 83 ? -11.055 7.973 -6.359 1 92.38 83 GLU A CA 1
ATOM 602 C C . GLU A 1 83 ? -9.555 7.961 -6.629 1 92.38 83 GLU A C 1
ATOM 604 O O . GLU A 1 83 ? -8.836 8.867 -6.203 1 92.38 83 GLU A O 1
ATOM 609 N N . GLY A 1 84 ? -9.125 6.883 -7.391 1 93.06 84 GLY A N 1
ATOM 610 C CA . GLY A 1 84 ? -7.723 6.754 -7.754 1 93.06 84 GLY A CA 1
ATOM 611 C C . GLY A 1 84 ? -7.316 5.324 -8.062 1 93.06 84 GLY A C 1
ATOM 612 O O . GLY A 1 84 ? -8.164 4.438 -8.141 1 93.06 84 GLY A O 1
ATOM 613 N N . THR A 1 85 ? -5.938 5.195 -8.312 1 95.12 85 THR A N 1
ATOM 614 C CA . THR A 1 85 ? -5.383 3.881 -8.609 1 95.12 85 THR A CA 1
ATOM 615 C C . THR A 1 85 ? -4.219 3.562 -7.672 1 95.12 85 THR A C 1
ATOM 617 O O . THR A 1 85 ? -3.65 4.465 -7.051 1 95.12 85 THR A O 1
ATOM 620 N N . ILE A 1 86 ? -3.965 2.293 -7.574 1 96.69 86 ILE A N 1
ATOM 621 C CA . ILE A 1 86 ? -2.838 1.858 -6.758 1 96.69 86 ILE A CA 1
ATOM 622 C C . ILE A 1 86 ? -1.546 2.473 -7.289 1 96.69 86 ILE A C 1
ATOM 624 O O . ILE A 1 86 ? -0.678 2.879 -6.516 1 96.69 86 ILE A O 1
ATOM 628 N N . CYS A 1 87 ? -1.468 2.551 -8.555 1 96 87 CYS A N 1
ATOM 629 C CA . CYS A 1 87 ? -0.278 3.107 -9.188 1 96 87 CYS A CA 1
ATOM 630 C C . CYS A 1 87 ? -0.074 4.562 -8.781 1 96 87 CYS A C 1
ATOM 632 O O . CYS A 1 87 ? 1.049 4.98 -8.492 1 96 87 CYS A O 1
ATOM 634 N N . THR A 1 88 ? -1.151 5.324 -8.773 1 95.94 88 THR A N 1
ATOM 635 C CA . THR A 1 88 ? -1.055 6.715 -8.344 1 95.94 88 THR A CA 1
ATOM 636 C C . THR A 1 88 ? -0.619 6.805 -6.887 1 95.94 88 THR A C 1
ATOM 638 O O . THR A 1 88 ? 0.146 7.699 -6.516 1 95.94 88 THR A O 1
ATOM 641 N N . ASP A 1 89 ? -1.092 5.863 -6.113 1 97.31 89 ASP A N 1
ATOM 642 C CA . ASP A 1 89 ? -0.689 5.844 -4.711 1 97.31 89 ASP A CA 1
ATOM 643 C C . ASP A 1 89 ? 0.813 5.609 -4.574 1 97.31 89 ASP A C 1
ATOM 645 O O . ASP A 1 89 ? 1.497 6.336 -3.85 1 97.31 89 ASP A O 1
ATOM 649 N N . ALA A 1 90 ? 1.311 4.629 -5.254 1 97.62 90 ALA A N 1
ATOM 650 C CA . ALA A 1 90 ? 2.723 4.27 -5.172 1 97.62 90 ALA A CA 1
ATOM 651 C C . ALA A 1 90 ? 3.607 5.375 -5.742 1 97.62 90 ALA A C 1
ATOM 653 O O . ALA A 1 90 ? 4.617 5.746 -5.137 1 97.62 90 ALA A O 1
ATOM 654 N N . LEU A 1 91 ? 3.205 5.926 -6.816 1 96.38 91 LEU A N 1
ATOM 655 C CA . LEU A 1 91 ? 4.004 6.953 -7.473 1 96.38 91 LEU A CA 1
ATOM 656 C C . LEU A 1 91 ? 3.998 8.242 -6.656 1 96.38 91 LEU A C 1
ATOM 658 O O . LEU A 1 91 ? 5.008 8.953 -6.602 1 96.38 91 LEU A O 1
ATOM 662 N N . SER A 1 92 ? 2.791 8.602 -6.105 1 95.94 92 SER A N 1
ATOM 663 C CA . SER A 1 92 ? 2.717 9.797 -5.277 1 95.94 92 SER A CA 1
ATOM 664 C C . SER A 1 92 ? 3.666 9.703 -4.086 1 95.94 92 SER A C 1
ATOM 666 O O . SER A 1 92 ? 4.336 10.68 -3.746 1 95.94 92 SER A O 1
ATOM 668 N N . ILE A 1 93 ? 3.729 8.531 -3.504 1 96.69 93 ILE A N 1
ATOM 669 C CA . ILE A 1 93 ? 4.59 8.352 -2.34 1 96.69 93 ILE A CA 1
ATOM 670 C C . ILE A 1 93 ? 6.051 8.312 -2.779 1 96.69 93 ILE A C 1
ATOM 672 O O . ILE A 1 93 ? 6.922 8.875 -2.109 1 96.69 93 ILE A O 1
ATOM 676 N N . CYS A 1 94 ? 6.379 7.73 -3.932 1 94.56 94 CYS A N 1
ATOM 677 C CA . CYS A 1 94 ? 7.746 7.547 -4.398 1 94.56 94 CYS A CA 1
ATOM 678 C C . CYS A 1 94 ? 8.312 8.844 -4.957 1 94.56 94 CYS A C 1
ATOM 680 O O . CYS A 1 94 ? 9.477 9.172 -4.73 1 94.56 94 CYS A O 1
ATOM 682 N N . CYS A 1 95 ? 7.543 9.594 -5.66 1 93.25 95 CYS A N 1
ATOM 683 C CA . CYS A 1 95 ? 8.031 10.758 -6.387 1 93.25 95 CYS A CA 1
ATOM 684 C C . CYS A 1 95 ? 7.801 12.039 -5.59 1 93.25 95 CYS A C 1
ATOM 686 O O . CYS A 1 95 ? 8.547 13.008 -5.734 1 93.25 95 CYS A O 1
ATOM 688 N N . CYS A 1 96 ? 6.73 12.07 -4.832 1 92.75 96 CYS A N 1
ATOM 689 C CA . CYS A 1 96 ? 6.387 13.242 -4.039 1 92.75 96 CYS A CA 1
ATOM 690 C C . CYS A 1 96 ? 6.078 12.859 -2.598 1 92.75 96 CYS A C 1
ATOM 692 O O . CYS A 1 96 ? 5.125 13.367 -2.004 1 92.75 96 CYS A O 1
ATOM 694 N N . GLY A 1 97 ? 6.918 12.109 -2.033 1 92.94 97 GLY A N 1
ATOM 695 C CA . GLY A 1 97 ? 6.656 11.508 -0.734 1 92.94 97 GLY A CA 1
ATOM 696 C C . GLY A 1 97 ? 6.441 12.531 0.363 1 92.94 97 GLY A C 1
ATOM 697 O O . GLY A 1 97 ? 5.504 12.422 1.152 1 92.94 97 GLY A O 1
ATOM 698 N N . TRP A 1 98 ? 7.328 13.562 0.293 1 91.81 98 TRP A N 1
ATOM 699 C CA . TRP A 1 98 ? 7.211 14.586 1.328 1 91.81 98 TRP A CA 1
ATOM 700 C C . TRP A 1 98 ? 5.879 15.312 1.22 1 91.81 98 TRP A C 1
ATOM 702 O O . TRP A 1 98 ? 5.152 15.445 2.209 1 91.81 98 TRP A O 1
ATOM 712 N N . CYS A 1 99 ? 5.523 15.695 0.095 1 93.56 99 CYS A N 1
ATOM 713 C CA . CYS A 1 99 ? 4.273 16.422 -0.116 1 93.56 99 CYS A CA 1
ATOM 714 C C . CYS A 1 99 ? 3.074 15.508 0.151 1 93.56 99 CYS A C 1
ATOM 716 O O . CYS A 1 99 ? 2.07 15.953 0.714 1 93.56 99 CYS A O 1
ATOM 718 N N . GLU A 1 100 ? 3.207 14.328 -0.282 1 95.75 100 GLU A N 1
ATOM 719 C CA . GLU A 1 100 ? 2.098 13.398 -0.133 1 95.75 100 GLU A CA 1
ATOM 720 C C . GLU A 1 100 ? 1.838 13.078 1.337 1 95.75 100 GLU A C 1
ATOM 722 O O . GLU A 1 100 ? 0.685 13.023 1.771 1 95.75 100 GLU A O 1
ATOM 727 N N . VAL A 1 101 ? 2.918 12.867 2.045 1 95.94 101 VAL A N 1
ATOM 728 C CA . VAL A 1 101 ? 2.74 12.539 3.455 1 95.94 101 VAL A CA 1
ATOM 729 C C . VAL A 1 101 ? 2.133 13.727 4.191 1 95.94 101 VAL A C 1
ATOM 731 O O . VAL A 1 101 ? 1.297 13.555 5.082 1 95.94 101 VAL A O 1
ATOM 734 N N . CYS A 1 102 ? 2.473 14.906 3.822 1 95.19 102 CYS A N 1
ATOM 735 C CA . CYS A 1 102 ? 1.863 16.094 4.406 1 95.19 102 CYS A CA 1
ATOM 736 C C . CYS A 1 102 ? 0.376 16.172 4.082 1 95.19 102 CYS A C 1
ATOM 738 O O . CYS A 1 102 ? -0.438 16.516 4.941 1 95.19 102 CYS A O 1
ATOM 740 N N . ARG A 1 103 ? 0.08 15.867 2.842 1 95.5 103 ARG A N 1
ATOM 741 C CA . ARG A 1 103 ? -1.324 15.844 2.443 1 95.5 103 ARG A CA 1
ATOM 742 C C . ARG A 1 103 ? -2.107 14.828 3.262 1 95.5 103 ARG A C 1
ATOM 744 O O . ARG A 1 103 ? -3.217 15.109 3.721 1 95.5 103 ARG A O 1
ATOM 751 N N . MET A 1 104 ? -1.555 13.711 3.451 1 96.19 104 MET A N 1
ATOM 752 C CA . MET A 1 104 ? -2.197 12.656 4.234 1 96.19 104 MET A CA 1
ATOM 753 C C . MET A 1 104 ? -2.396 13.102 5.68 1 96.19 104 MET A C 1
ATOM 755 O O . MET A 1 104 ? -3.432 12.812 6.285 1 96.19 104 MET A O 1
ATOM 759 N N . ALA A 1 105 ? -1.336 13.766 6.207 1 95.62 105 ALA A N 1
ATOM 760 C CA . ALA A 1 105 ? -1.427 14.258 7.582 1 95.62 105 ALA A CA 1
ATOM 761 C C . ALA A 1 105 ? -2.553 15.273 7.727 1 95.62 105 ALA A C 1
ATOM 763 O O . ALA A 1 105 ? -3.344 15.211 8.672 1 95.62 105 ALA A O 1
ATOM 764 N N . ARG A 1 106 ? -2.652 16.172 6.777 1 94.19 106 ARG A N 1
ATOM 765 C CA . ARG A 1 106 ? -3.721 17.172 6.816 1 94.19 106 ARG A CA 1
ATOM 766 C C . ARG A 1 106 ? -5.09 16.5 6.691 1 94.19 106 ARG A C 1
ATOM 768 O O . ARG A 1 106 ? -6.039 16.891 7.367 1 94.19 106 ARG A O 1
ATOM 775 N N . GLU A 1 107 ? -5.172 15.547 5.863 1 94 107 GLU A N 1
ATOM 776 C CA . GLU A 1 107 ? -6.426 14.836 5.633 1 94 107 GLU A CA 1
ATOM 777 C C . GLU A 1 107 ? -6.91 14.148 6.902 1 94 107 GLU A C 1
ATOM 779 O O . GLU A 1 107 ? -8.078 14.273 7.285 1 94 107 GLU A O 1
ATOM 784 N N . VAL A 1 108 ? -6.016 13.414 7.547 1 93.44 108 VAL A N 1
ATOM 785 C CA . VAL A 1 108 ? -6.383 12.656 8.742 1 93.44 108 VAL A CA 1
ATOM 786 C C . VAL A 1 108 ? -6.785 13.617 9.859 1 93.44 108 VAL A C 1
ATOM 788 O O . VAL A 1 108 ? -7.734 13.359 10.602 1 93.44 108 VAL A O 1
ATOM 791 N N . ARG A 1 109 ? -6.066 14.711 9.977 1 91.06 109 ARG A N 1
ATOM 792 C CA . ARG A 1 109 ? -6.371 15.695 11.008 1 91.06 109 ARG A CA 1
ATOM 793 C C . ARG A 1 109 ? -7.742 16.328 10.781 1 91.06 109 ARG A C 1
ATOM 795 O O . ARG A 1 109 ? -8.508 16.516 11.727 1 91.06 109 ARG A O 1
ATOM 802 N N . LEU A 1 110 ? -8.016 16.688 9.594 1 89.44 110 LEU A N 1
ATOM 803 C CA . LEU A 1 110 ? -9.289 17.312 9.242 1 89.44 110 LEU A CA 1
ATOM 804 C C . LEU A 1 110 ? -10.453 16.359 9.492 1 89.44 110 LEU A C 1
ATOM 806 O O . LEU A 1 110 ? -11.492 16.75 10.023 1 89.44 110 LEU A O 1
ATOM 810 N N . ARG A 1 111 ? -10.266 15.125 9.141 1 89.5 111 ARG A N 1
ATOM 811 C CA . ARG A 1 111 ? -11.352 14.164 9.281 1 89.5 111 ARG A CA 1
ATOM 812 C C . ARG A 1 111 ? -11.492 13.695 10.727 1 89.5 111 ARG A C 1
ATOM 814 O O . ARG A 1 111 ? -12.586 13.336 11.164 1 89.5 111 ARG A O 1
ATOM 821 N N . ALA A 1 112 ? -10.422 13.609 11.398 1 84.94 112 ALA A N 1
ATOM 822 C CA . ALA A 1 112 ? -10.484 13.305 12.828 1 84.94 112 ALA A CA 1
ATOM 823 C C . ALA A 1 112 ? -11.133 14.453 13.602 1 84.94 112 ALA A C 1
ATOM 825 O O . ALA A 1 112 ? -11.82 14.227 14.602 1 84.94 112 ALA A O 1
ATOM 826 N N . GLY A 1 113 ? -10.695 15.711 13.25 1 73.69 113 GLY A N 1
ATOM 827 C CA . GLY A 1 113 ? -11.273 16.891 13.875 1 73.69 113 GLY A CA 1
ATOM 828 C C . GLY A 1 113 ? -12.703 17.156 13.445 1 73.69 113 GLY A C 1
ATOM 829 O O . GLY A 1 113 ? -13.492 17.719 14.203 1 73.69 113 GLY A O 1
ATOM 830 N N . ALA A 1 114 ? -12.938 16.906 12.18 1 56.88 114 ALA A N 1
ATOM 831 C CA . ALA A 1 114 ? -14.312 17.062 11.719 1 56.88 114 ALA A CA 1
ATOM 832 C C . ALA A 1 114 ? -15.273 16.203 12.547 1 56.88 114 ALA A C 1
ATOM 834 O O . ALA A 1 114 ? -16.453 16.516 12.664 1 56.88 114 ALA A O 1
ATOM 835 N N . TYR A 1 115 ? -14.844 15.102 13.047 1 47.38 115 TYR A N 1
ATOM 836 C CA . TYR A 1 115 ? -15.719 14.289 13.883 1 47.38 115 TYR A CA 1
ATOM 837 C C . TYR A 1 115 ? -15.773 14.828 15.305 1 47.38 115 TYR A C 1
ATOM 839 O O . TYR A 1 115 ? -16.578 14.375 16.125 1 47.38 115 TYR A O 1
ATOM 847 N N . HIS A 1 116 ? -14.906 15.758 15.711 1 40.59 116 HIS A N 1
ATOM 848 C CA . HIS A 1 116 ? -15.148 16.406 17 1 40.59 116 HIS A CA 1
ATOM 849 C C . HIS A 1 116 ? -15.914 17.719 16.812 1 40.59 116 HIS A C 1
ATOM 851 O O . HIS A 1 116 ? -15.695 18.438 15.844 1 40.59 116 HIS A O 1
ATOM 857 N N . MET B 1 1 ? -35.562 16.016 -12.375 1 25.97 1 MET B N 1
ATOM 858 C CA . MET B 1 1 ? -35.125 14.648 -12.672 1 25.97 1 MET B CA 1
ATOM 859 C C . MET B 1 1 ? -33.625 14.484 -12.367 1 25.97 1 MET B C 1
ATOM 861 O O . MET B 1 1 ? -32.781 15.148 -12.992 1 25.97 1 MET B O 1
ATOM 865 N N . SER B 1 2 ? -33.188 14.391 -11.133 1 27.06 2 SER B N 1
ATOM 866 C CA . SER B 1 2 ? -31.859 14.453 -10.508 1 27.06 2 SER B CA 1
ATOM 867 C C . SER B 1 2 ? -30.969 13.312 -10.977 1 27.06 2 SER B C 1
ATOM 869 O O . SER B 1 2 ? -31.344 12.141 -10.867 1 27.06 2 SER B O 1
ATOM 871 N N . THR B 1 3 ? -30.172 13.508 -12.055 1 29.88 3 THR B N 1
ATOM 872 C CA . THR B 1 3 ? -29.297 12.555 -12.727 1 29.88 3 THR B CA 1
ATOM 873 C C . THR B 1 3 ? -28.281 11.961 -11.742 1 29.88 3 THR B C 1
ATOM 875 O O . THR B 1 3 ? -27.578 12.703 -11.047 1 29.88 3 THR B O 1
ATOM 878 N N . PRO B 1 4 ? -28.406 10.688 -11.305 1 33.94 4 PRO B N 1
ATOM 879 C CA . PRO B 1 4 ? -27.516 9.984 -10.375 1 33.94 4 PRO B CA 1
ATOM 880 C C . PRO B 1 4 ? -26.062 10.016 -10.805 1 33.94 4 PRO B C 1
ATOM 882 O O . PRO B 1 4 ? -25.75 9.797 -11.977 1 33.94 4 PRO B O 1
ATOM 885 N N . VAL B 1 5 ? -25.297 10.953 -10.422 1 31.72 5 VAL B N 1
ATOM 886 C CA . VAL B 1 5 ? -23.875 11.062 -10.727 1 31.72 5 VAL B CA 1
ATOM 887 C C . VAL B 1 5 ? -23.188 9.734 -10.43 1 31.72 5 VAL B C 1
ATOM 889 O O . VAL B 1 5 ? -23.172 9.281 -9.289 1 31.72 5 VAL B O 1
ATOM 892 N N . VAL B 1 6 ? -23.297 8.68 -11.289 1 32.38 6 VAL B N 1
ATOM 893 C CA . VAL B 1 6 ? -22.547 7.434 -11.312 1 32.38 6 VAL B CA 1
ATOM 894 C C . VAL B 1 6 ? -21.062 7.73 -11.156 1 32.38 6 VAL B C 1
ATOM 896 O O . VAL B 1 6 ? -20.453 8.391 -12.016 1 32.38 6 VAL B O 1
ATOM 899 N N . THR B 1 7 ? -20.625 8.25 -10.117 1 32.06 7 THR B N 1
ATOM 900 C CA . THR B 1 7 ? -19.203 8.367 -9.836 1 32.06 7 THR B CA 1
ATOM 901 C C . THR B 1 7 ? -18.453 7.09 -10.234 1 32.06 7 THR B C 1
ATOM 903 O O . THR B 1 7 ? -18.5 6.094 -9.508 1 32.06 7 THR B O 1
ATOM 906 N N . GLN B 1 8 ? -18.656 6.68 -11.469 1 30.3 8 GLN B N 1
ATOM 907 C CA . GLN B 1 8 ? -17.984 5.535 -12.078 1 30.3 8 GLN B CA 1
ATOM 908 C C . GLN B 1 8 ? -16.469 5.625 -11.883 1 30.3 8 GLN B C 1
ATOM 910 O O . GLN B 1 8 ? -15.828 6.531 -12.422 1 30.3 8 GLN B O 1
ATOM 915 N N . GLN B 1 9 ? -15.945 5.617 -10.727 1 34.06 9 GLN B N 1
ATOM 916 C CA . GLN B 1 9 ? -14.492 5.531 -10.641 1 34.06 9 GLN B CA 1
ATOM 917 C C . GLN B 1 9 ? -13.938 4.559 -11.672 1 34.06 9 GLN B C 1
ATOM 919 O O . GLN B 1 9 ? -14.328 3.391 -11.711 1 34.06 9 GLN B O 1
ATOM 924 N N . PRO B 1 10 ? -13.469 5.008 -12.852 1 33.75 10 PRO B N 1
ATOM 925 C CA . PRO B 1 10 ? -13.164 4.301 -14.102 1 33.75 10 PRO B CA 1
ATOM 926 C C . PRO B 1 10 ? -12.258 3.094 -13.891 1 33.75 10 PRO B C 1
ATOM 928 O O . PRO B 1 10 ? -12.125 2.25 -14.781 1 33.75 10 PRO B O 1
ATOM 931 N N . GLY B 1 11 ? -11.086 3.123 -13.25 1 36.78 11 GLY B N 1
ATOM 932 C CA . GLY B 1 11 ? -10.383 1.918 -13.656 1 36.78 11 GLY B CA 1
ATOM 933 C C . GLY B 1 11 ? -11.203 0.656 -13.477 1 36.78 11 GLY B C 1
ATOM 934 O O . GLY B 1 11 ? -11.836 0.469 -12.438 1 36.78 11 GLY B O 1
ATOM 935 N N . THR B 1 12 ? -11.812 0.149 -14.555 1 33.94 12 THR B N 1
ATOM 936 C CA . THR B 1 12 ? -12.578 -1.087 -14.664 1 33.94 12 THR B CA 1
ATOM 937 C C . THR B 1 12 ? -11.867 -2.23 -13.945 1 33.94 12 THR B C 1
ATOM 939 O O . THR B 1 12 ? -10.914 -2.807 -14.477 1 33.94 12 THR B O 1
ATOM 942 N N . VAL B 1 13 ? -11.094 -1.98 -12.977 1 37.47 13 VAL B N 1
ATOM 943 C CA . VAL B 1 13 ? -10.836 -3.301 -12.414 1 37.47 13 VAL B CA 1
ATOM 944 C C . VAL B 1 13 ? -12.109 -4.137 -12.453 1 37.47 13 VAL B C 1
ATOM 946 O O . VAL B 1 13 ? -13.195 -3.635 -12.156 1 37.47 13 VAL B O 1
ATOM 949 N N . PRO B 1 14 ? -12.32 -5.023 -13.367 1 34.78 14 PRO B N 1
ATOM 950 C CA . PRO B 1 14 ? -13.516 -5.848 -13.148 1 34.78 14 PRO B CA 1
ATOM 951 C C . PRO B 1 14 ? -13.906 -5.945 -11.68 1 34.78 14 PRO B C 1
ATOM 953 O O . PRO B 1 14 ? -13.047 -6.152 -10.82 1 34.78 14 PRO B O 1
ATOM 956 N N . SER B 1 15 ? -14.734 -5.062 -11.219 1 37.78 15 SER B N 1
ATOM 957 C CA . SER B 1 15 ? -15.43 -5.293 -9.953 1 37.78 15 SER B CA 1
ATOM 958 C C . SER B 1 15 ? -15.789 -6.766 -9.781 1 37.78 15 SER B C 1
ATOM 960 O O . SER B 1 15 ? -16.906 -7.176 -10.086 1 37.78 15 SER B O 1
ATOM 962 N N . ALA B 1 16 ? -15.117 -7.742 -10.383 1 35.31 16 ALA B N 1
ATOM 963 C CA . ALA B 1 16 ? -15.586 -9.039 -9.883 1 35.31 16 ALA B CA 1
ATOM 964 C C . ALA B 1 16 ? -15.758 -9.008 -8.367 1 35.31 16 ALA B C 1
ATOM 966 O O . ALA B 1 16 ? -14.773 -8.984 -7.625 1 35.31 16 ALA B O 1
ATOM 967 N N . VAL B 1 17 ? -16.672 -8.242 -7.895 1 39.03 17 VAL B N 1
ATOM 968 C CA . VAL B 1 17 ? -17.203 -8.469 -6.555 1 39.03 17 VAL B CA 1
ATOM 969 C C . VAL B 1 17 ? -17.078 -9.953 -6.195 1 39.03 17 VAL B C 1
ATOM 971 O O . VAL B 1 17 ? -17.875 -10.773 -6.652 1 39.03 17 VAL B O 1
ATOM 974 N N . VAL B 1 18 ? -15.844 -10.578 -6.465 1 44.25 18 VAL B N 1
ATOM 975 C CA . VAL B 1 18 ? -15.742 -11.945 -5.965 1 44.25 18 VAL B CA 1
ATOM 976 C C . VAL B 1 18 ? -16.391 -12.039 -4.582 1 44.25 18 VAL B C 1
ATOM 978 O O . VAL B 1 18 ? -16.344 -11.078 -3.809 1 44.25 18 VAL B O 1
ATOM 981 N N . SER B 1 19 ? -17.266 -12.844 -4.469 1 49.38 19 SER B N 1
ATOM 982 C CA . SER B 1 19 ? -17.828 -13.148 -3.152 1 49.38 19 SER B CA 1
ATOM 983 C C . SER B 1 19 ? -16.75 -13.086 -2.07 1 49.38 19 SER B C 1
ATOM 985 O O . SER B 1 19 ? -15.703 -13.727 -2.188 1 49.38 19 SER B O 1
ATOM 987 N N . PRO B 1 20 ? -16.75 -11.914 -1.323 1 55 20 PRO B N 1
ATOM 988 C CA . PRO B 1 20 ? -15.773 -11.812 -0.233 1 55 20 PRO B CA 1
ATOM 989 C C . PRO B 1 20 ? -15.609 -13.125 0.527 1 55 20 PRO B C 1
ATOM 991 O O . PRO B 1 20 ? -16.578 -13.672 1.047 1 55 20 PRO B O 1
ATOM 994 N N . THR B 1 21 ? -14.906 -14.086 -0.037 1 61.66 21 THR B N 1
ATOM 995 C CA . THR B 1 21 ? -14.719 -15.297 0.744 1 61.66 21 THR B CA 1
ATOM 996 C C . THR B 1 21 ? -14.148 -14.977 2.121 1 61.66 21 THR B C 1
ATOM 998 O O . THR B 1 21 ? -14.258 -15.781 3.049 1 61.66 21 THR B O 1
ATOM 1001 N N . GLY B 1 22 ? -13.727 -13.68 2.312 1 81.75 22 GLY B N 1
ATOM 1002 C CA . GLY B 1 22 ? -13.281 -13.125 3.582 1 81.75 22 GLY B CA 1
ATOM 1003 C C . GLY B 1 22 ? -11.961 -13.695 4.055 1 81.75 22 GLY B C 1
ATOM 1004 O O . GLY B 1 22 ? -11.594 -13.531 5.219 1 81.75 22 GLY B O 1
ATOM 1005 N N . GLU B 1 23 ? -11.25 -14.766 3.273 1 90.75 23 GLU B N 1
ATOM 1006 C CA . GLU B 1 23 ? -9.953 -15.328 3.648 1 90.75 23 GLU B CA 1
ATOM 1007 C C . GLU B 1 23 ? -9.102 -15.609 2.42 1 90.75 23 GLU B C 1
ATOM 1009 O O . GLU B 1 23 ? -9.617 -15.742 1.31 1 90.75 23 GLU B O 1
ATOM 1014 N N . TRP B 1 24 ? -7.793 -15.68 2.648 1 93.81 24 TRP B N 1
ATOM 1015 C CA . TRP B 1 24 ? -6.891 -16.156 1.604 1 93.81 24 TRP B CA 1
ATOM 1016 C C . TRP B 1 24 ? -7.18 -17.609 1.251 1 93.81 24 TRP B C 1
ATOM 1018 O O . TRP B 1 24 ? -7.426 -18.438 2.137 1 93.81 24 TRP B O 1
ATOM 1028 N N . ASN B 1 25 ? -7.156 -18.016 0.021 1 92.38 25 ASN B N 1
ATOM 1029 C CA . ASN B 1 25 ? -7.383 -19.391 -0.425 1 92.38 25 ASN B CA 1
ATOM 1030 C C . ASN B 1 25 ? -6.152 -20.266 -0.204 1 92.38 25 ASN B C 1
ATOM 1032 O O . ASN B 1 25 ? -6.238 -21.484 -0.268 1 92.38 25 ASN B O 1
ATOM 1036 N N . SER B 1 26 ? -5.023 -19.656 -0.001 1 91.31 26 SER B N 1
ATOM 1037 C CA . SER B 1 26 ? -3.783 -20.375 0.272 1 91.31 26 SER B CA 1
ATOM 1038 C C . SER B 1 26 ? -2.955 -19.672 1.338 1 91.31 26 SER B C 1
ATOM 1040 O O . SER B 1 26 ? -3.109 -18.469 1.552 1 91.31 26 SER B O 1
ATOM 1042 N N . GLY B 1 27 ? -2.121 -20.469 1.966 1 91.44 27 GLY B N 1
ATOM 1043 C CA . GLY B 1 27 ? -1.212 -19.875 2.939 1 91.44 27 GLY B CA 1
ATOM 1044 C C . GLY B 1 27 ? 0.024 -19.266 2.311 1 91.44 27 GLY B C 1
ATOM 1045 O O . GLY B 1 27 ? 0.237 -19.391 1.103 1 91.44 27 GLY B O 1
ATOM 1046 N N . LEU B 1 28 ? 0.775 -18.594 3.123 1 88.69 28 LEU B N 1
ATOM 1047 C CA . LEU B 1 28 ? 1.997 -17.922 2.686 1 88.69 28 LEU B CA 1
ATOM 1048 C C . LEU B 1 28 ? 3.004 -18.938 2.146 1 88.69 28 LEU B C 1
ATOM 1050 O O . LEU B 1 28 ? 3.686 -18.672 1.154 1 88.69 28 LEU B O 1
ATOM 1054 N N . CYS B 1 29 ? 3.074 -20.156 2.754 1 87.5 29 CYS B N 1
ATOM 1055 C CA . CYS B 1 29 ? 4.105 -21.125 2.398 1 87.5 29 CYS B CA 1
ATOM 1056 C C . CYS B 1 29 ? 3.51 -22.297 1.634 1 87.5 29 CYS B C 1
ATOM 1058 O O . CYS B 1 29 ? 4.027 -23.422 1.701 1 87.5 29 CYS B O 1
ATOM 1060 N N . ASP B 1 30 ? 2.424 -22.125 1.095 1 90.62 30 ASP B N 1
ATOM 1061 C CA . ASP B 1 30 ? 1.793 -23.172 0.302 1 90.62 30 ASP B CA 1
ATOM 1062 C C . ASP B 1 30 ? 2.342 -23.188 -1.122 1 90.62 30 ASP B C 1
ATOM 1064 O O . ASP B 1 30 ? 1.576 -23.219 -2.088 1 90.62 30 ASP B O 1
ATOM 1068 N N . CYS B 1 31 ? 3.607 -23.172 -1.32 1 81.44 31 CYS B N 1
ATOM 1069 C CA . CYS B 1 31 ? 4.25 -23.109 -2.627 1 81.44 31 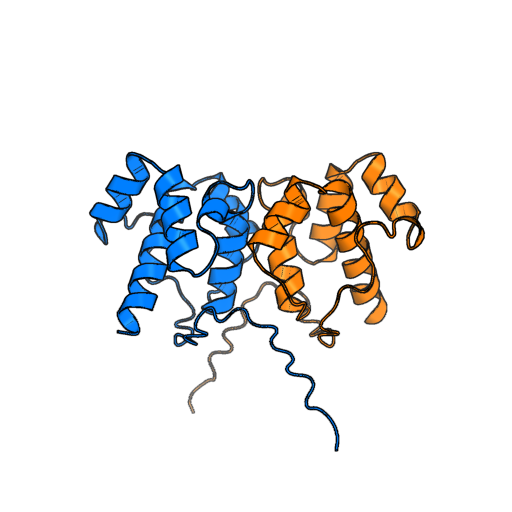CYS B CA 1
ATOM 1070 C C . CYS B 1 31 ? 3.945 -24.359 -3.449 1 81.44 31 CYS B C 1
ATOM 1072 O O . CYS B 1 31 ? 4.086 -24.344 -4.676 1 81.44 31 CYS B O 1
ATOM 1074 N N . PHE B 1 32 ? 3.451 -25.406 -2.838 1 84.12 32 PHE B N 1
ATOM 1075 C CA . PHE B 1 32 ? 3.184 -26.656 -3.533 1 84.12 32 PHE B CA 1
ATOM 1076 C C . PHE B 1 32 ? 1.795 -26.641 -4.16 1 84.12 32 PHE B C 1
ATOM 1078 O O . PHE B 1 32 ? 1.455 -27.531 -4.949 1 84.12 32 PHE B O 1
ATOM 1085 N N . LYS B 1 33 ? 0.999 -25.688 -3.793 1 87.94 33 LYS B N 1
ATOM 1086 C CA . LYS B 1 33 ? -0.342 -25.609 -4.367 1 87.94 33 LYS B CA 1
ATOM 1087 C C . LYS B 1 33 ? -0.299 -25.062 -5.789 1 87.94 33 LYS B C 1
ATOM 1089 O O . LYS B 1 33 ? -1.245 -25.234 -6.559 1 87.94 33 LYS B O 1
ATOM 1094 N N . ASP B 1 34 ? 0.754 -24.375 -6.188 1 90.56 34 ASP B N 1
ATOM 1095 C CA . ASP B 1 34 ? 0.982 -23.875 -7.535 1 90.56 34 ASP B CA 1
ATOM 1096 C C . ASP B 1 34 ? 2.475 -23.781 -7.844 1 90.56 34 ASP B C 1
ATOM 1098 O O . ASP B 1 34 ? 3.08 -22.719 -7.711 1 90.56 34 ASP B O 1
ATOM 1102 N N . CYS B 1 35 ? 3.031 -24.812 -8.367 1 91.94 35 CYS B N 1
ATOM 1103 C CA . CYS B 1 35 ? 4.477 -24.953 -8.523 1 91.94 35 CYS B CA 1
ATOM 1104 C C . CYS B 1 35 ? 5.004 -24 -9.602 1 91.94 35 CYS B C 1
ATOM 1106 O O . CYS B 1 35 ? 6.035 -23.359 -9.406 1 91.94 35 CYS B O 1
ATOM 1108 N N . PRO B 1 36 ? 4.379 -23.891 -10.688 1 92.94 36 PRO B N 1
ATOM 1109 C CA . PRO B 1 36 ? 4.902 -22.984 -11.711 1 92.94 36 PRO B CA 1
ATOM 1110 C C . PRO B 1 36 ? 5.039 -21.547 -11.211 1 92.94 36 PRO B C 1
ATOM 1112 O O . PRO B 1 36 ? 6.047 -20.891 -11.484 1 92.94 36 PRO B O 1
ATOM 1115 N N . ILE B 1 37 ? 4.043 -21.078 -10.469 1 92.88 37 ILE B N 1
ATOM 1116 C CA . ILE B 1 37 ? 4.086 -19.719 -9.961 1 92.88 37 ILE B CA 1
ATOM 1117 C C . ILE B 1 37 ? 5.25 -19.562 -8.984 1 92.88 37 ILE B C 1
ATOM 1119 O O . ILE B 1 37 ? 5.953 -18.547 -8.992 1 92.88 37 ILE B O 1
ATOM 1123 N N . CYS B 1 38 ? 5.445 -20.516 -8.133 1 93 38 CYS B N 1
ATOM 1124 C CA . CYS B 1 38 ? 6.516 -20.453 -7.145 1 93 38 CYS B CA 1
ATOM 1125 C C . CYS B 1 38 ? 7.883 -20.5 -7.812 1 93 38 CYS B C 1
ATOM 1127 O O . CYS B 1 38 ? 8.82 -19.844 -7.363 1 93 38 CYS B O 1
ATOM 1129 N N . LEU B 1 39 ? 7.996 -21.344 -8.859 1 93.12 39 LEU B N 1
ATOM 1130 C CA . LEU B 1 39 ? 9.242 -21.406 -9.617 1 93.12 39 LEU B CA 1
ATOM 1131 C C . LEU B 1 39 ? 9.531 -20.062 -10.297 1 93.12 39 LEU B C 1
ATOM 1133 O O . LEU B 1 39 ? 10.664 -19.594 -10.281 1 93.12 39 LEU B O 1
ATOM 1137 N N . LEU B 1 40 ? 8.461 -19.516 -10.852 1 93.56 40 LEU B N 1
ATOM 1138 C CA . LEU B 1 40 ? 8.633 -18.203 -11.445 1 93.56 40 LEU B CA 1
ATOM 1139 C C . LEU B 1 40 ? 9.086 -17.188 -10.398 1 93.56 40 LEU B C 1
ATOM 1141 O O . LEU B 1 40 ? 9.984 -16.391 -10.648 1 93.56 40 LEU B O 1
ATOM 1145 N N . GLY B 1 41 ? 8.477 -17.234 -9.281 1 94.19 41 GLY B N 1
ATOM 1146 C CA . GLY B 1 41 ? 8.836 -16.328 -8.195 1 94.19 41 GLY B CA 1
ATOM 1147 C C . GLY B 1 41 ? 10.258 -16.531 -7.707 1 94.19 41 GLY B C 1
ATOM 1148 O O . GLY B 1 41 ? 10.93 -15.562 -7.34 1 94.19 41 GLY B O 1
ATOM 1149 N N . LEU B 1 42 ? 10.734 -17.734 -7.668 1 92.81 42 LEU B N 1
ATOM 1150 C CA . LEU B 1 42 ? 12.094 -18.031 -7.219 1 92.81 42 LEU B CA 1
ATOM 1151 C C . LEU B 1 42 ? 13.117 -17.531 -8.234 1 92.81 42 LEU B C 1
ATOM 1153 O O . LEU B 1 42 ? 14.164 -16.984 -7.859 1 92.81 42 LEU B O 1
ATOM 1157 N N . CYS B 1 43 ? 12.891 -17.703 -9.484 1 94.62 43 CYS B N 1
ATOM 1158 C CA . CYS B 1 43 ? 13.82 -17.375 -10.555 1 94.62 43 CYS B CA 1
ATOM 1159 C C . CYS B 1 43 ? 13.828 -15.875 -10.836 1 94.62 43 CYS B C 1
ATOM 1161 O O . CYS B 1 43 ? 14.883 -15.297 -11.125 1 94.62 43 CYS B O 1
ATOM 1163 N N . CYS B 1 44 ? 12.594 -15.258 -10.812 1 94.88 44 CYS B N 1
ATOM 1164 C CA . CYS B 1 44 ? 12.484 -13.844 -11.156 1 94.88 44 CYS B CA 1
ATOM 1165 C C . CYS B 1 44 ? 11.359 -13.18 -10.375 1 94.88 44 CYS B C 1
ATOM 1167 O O . CYS B 1 44 ? 10.305 -12.875 -10.938 1 94.88 44 CYS B O 1
ATOM 1169 N N . PRO B 1 45 ? 11.602 -12.812 -9.219 1 93.56 45 PRO B N 1
ATOM 1170 C CA . PRO B 1 45 ? 10.562 -12.211 -8.375 1 93.56 45 PRO B CA 1
ATOM 1171 C C . PRO B 1 45 ? 10.016 -10.914 -8.961 1 93.56 45 PRO B C 1
ATOM 1173 O O . PRO B 1 45 ? 8.836 -10.602 -8.789 1 93.56 45 PRO B O 1
ATOM 1176 N N . SER B 1 46 ? 10.875 -10.172 -9.656 1 95 46 SER B N 1
ATOM 1177 C CA . SER B 1 46 ? 10.406 -8.922 -10.25 1 95 46 SER B CA 1
ATOM 1178 C C . SER B 1 46 ? 9.352 -9.18 -11.32 1 95 46 SER B C 1
ATOM 1180 O O . SER B 1 46 ? 8.359 -8.461 -11.406 1 95 46 SER B O 1
ATOM 1182 N N . ILE B 1 47 ? 9.539 -10.164 -12.094 1 96.25 47 ILE B N 1
ATOM 1183 C CA . ILE B 1 47 ? 8.578 -10.523 -13.133 1 96.25 47 ILE B CA 1
ATOM 1184 C C . ILE B 1 47 ? 7.285 -11.023 -12.5 1 96.25 47 ILE B C 1
ATOM 1186 O O . ILE B 1 47 ? 6.191 -10.703 -12.969 1 96.25 47 ILE B O 1
ATOM 1190 N N . LEU B 1 48 ? 7.371 -11.789 -11.453 1 96.5 48 LEU B N 1
ATOM 1191 C CA . LEU B 1 48 ? 6.172 -12.281 -10.781 1 96.5 48 LEU B CA 1
ATOM 1192 C C . LEU B 1 48 ? 5.336 -11.125 -10.25 1 96.5 48 LEU B C 1
ATOM 1194 O O . LEU B 1 48 ? 4.109 -11.125 -10.383 1 96.5 48 LEU B O 1
ATOM 1198 N N . GLY B 1 49 ? 6.062 -10.133 -9.641 1 97.06 49 GLY B N 1
ATOM 1199 C CA . GLY B 1 49 ? 5.359 -8.945 -9.18 1 97.06 49 GLY B CA 1
ATOM 1200 C C . GLY B 1 49 ? 4.609 -8.227 -10.289 1 97.06 49 GLY B C 1
ATOM 1201 O O . GLY B 1 49 ? 3.475 -7.789 -10.094 1 97.06 49 GLY B O 1
ATOM 1202 N N . CYS B 1 50 ? 5.234 -8.141 -11.414 1 97.38 50 CYS B N 1
ATOM 1203 C CA . CYS B 1 50 ? 4.605 -7.504 -12.562 1 97.38 50 CYS B CA 1
ATOM 1204 C C . CYS B 1 50 ? 3.438 -8.336 -13.078 1 97.38 50 CYS B C 1
ATOM 1206 O O . CYS B 1 50 ? 2.412 -7.789 -13.484 1 97.38 50 CYS B O 1
ATOM 1208 N N . TYR B 1 51 ? 3.598 -9.602 -13.055 1 96.56 51 TYR B N 1
ATOM 1209 C CA . TYR B 1 51 ? 2.537 -10.516 -13.453 1 96.56 51 TYR B CA 1
ATOM 1210 C C . TYR B 1 51 ? 1.307 -10.344 -12.57 1 96.56 51 TYR B C 1
ATOM 1212 O O . TYR B 1 51 ? 0.183 -10.266 -13.078 1 96.56 51 TYR B O 1
ATOM 1220 N N . VAL B 1 52 ? 1.434 -10.242 -11.273 1 96.94 52 VAL B N 1
ATOM 1221 C CA . VAL B 1 52 ? 0.33 -10.094 -10.336 1 96.94 52 VAL B CA 1
ATOM 1222 C C . 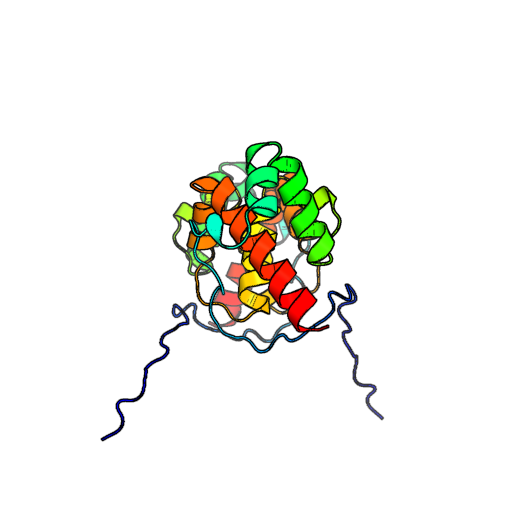VAL B 1 52 ? -0.392 -8.773 -10.594 1 96.94 52 VAL B C 1
ATOM 1224 O O . VAL B 1 52 ? -1.624 -8.727 -10.609 1 96.94 52 VAL B O 1
ATOM 1227 N N . ALA B 1 53 ? 0.434 -7.727 -10.805 1 97.06 53 ALA B N 1
ATOM 1228 C CA . ALA B 1 53 ? -0.155 -6.418 -11.078 1 97.06 53 ALA B CA 1
ATOM 1229 C C . ALA B 1 53 ? -1.003 -6.453 -12.352 1 97.06 53 ALA B C 1
ATOM 1231 O O . ALA B 1 53 ? -2.131 -5.949 -12.359 1 97.06 53 ALA B O 1
ATOM 1232 N N . HIS B 1 54 ? -0.464 -7.09 -13.391 1 96.25 54 HIS B N 1
ATOM 1233 C CA . HIS B 1 54 ? -1.155 -7.176 -14.672 1 96.25 54 HIS B CA 1
ATOM 1234 C C . HIS B 1 54 ? -2.447 -7.977 -14.547 1 96.25 54 HIS B C 1
ATOM 1236 O O . HIS B 1 54 ? -3.502 -7.539 -15.016 1 96.25 54 HIS B O 1
ATOM 1242 N N . LYS B 1 55 ? -2.441 -9.102 -13.961 1 95.31 55 LYS B N 1
ATOM 1243 C CA . LYS B 1 55 ? -3.607 -9.977 -13.828 1 95.31 55 LYS B CA 1
ATOM 1244 C C . LYS B 1 55 ? -4.668 -9.336 -12.938 1 95.31 55 LYS B C 1
ATOM 1246 O O . LYS B 1 55 ? -5.863 -9.57 -13.125 1 95.31 55 LYS B O 1
ATOM 1251 N N . TYR B 1 56 ? -4.23 -8.508 -11.977 1 95 56 TYR B N 1
ATOM 1252 C CA . TYR B 1 56 ? -5.152 -7.844 -11.062 1 95 56 TYR B CA 1
ATOM 1253 C C . TYR B 1 56 ? -5.84 -6.664 -11.742 1 95 56 TYR B C 1
ATOM 1255 O O . TYR B 1 56 ? -6.84 -6.145 -11.234 1 95 56 TYR B O 1
ATOM 1263 N N . GLY B 1 57 ? -5.266 -6.223 -12.852 1 94.31 57 GLY B N 1
ATOM 1264 C CA . GLY B 1 57 ? -5.906 -5.148 -13.594 1 94.31 57 GLY B CA 1
ATOM 1265 C C . GLY B 1 57 ? -5.176 -3.824 -13.477 1 94.31 57 GLY B C 1
ATOM 1266 O O . GLY B 1 57 ? -5.73 -2.771 -13.789 1 94.31 57 GLY B O 1
ATOM 1267 N N . GLU B 1 58 ? -3.99 -3.859 -12.969 1 95.94 58 GLU B N 1
ATOM 1268 C CA . GLU B 1 58 ? -3.156 -2.668 -12.836 1 95.94 58 GLU B CA 1
ATOM 1269 C C . GLU B 1 58 ? -2.027 -2.666 -13.859 1 95.94 58 GLU B C 1
ATOM 1271 O O . GLU B 1 58 ? -1.743 -3.693 -14.477 1 95.94 58 GLU B O 1
ATOM 1276 N N . PRO B 1 59 ? -1.457 -1.444 -14.117 1 96.81 59 PRO B N 1
ATOM 1277 C CA . PRO B 1 59 ? -0.289 -1.453 -15 1 96.81 59 PRO B CA 1
ATOM 1278 C C . PRO B 1 59 ? 0.811 -2.395 -14.516 1 96.81 59 PRO B C 1
ATOM 1280 O O . PRO B 1 59 ? 1.074 -2.477 -13.312 1 96.81 59 PRO B O 1
ATOM 1283 N N . PHE B 1 60 ? 1.417 -3.137 -15.477 1 95.25 60 PHE B N 1
ATOM 1284 C CA . PHE B 1 60 ? 2.391 -4.172 -15.148 1 95.25 60 PHE B CA 1
ATOM 1285 C C . PHE B 1 60 ? 3.58 -3.578 -14.398 1 95.25 60 PHE B C 1
ATOM 1287 O O . PHE B 1 60 ? 4.207 -4.254 -13.578 1 95.25 60 PHE B O 1
ATOM 1294 N N . LEU B 1 61 ? 3.83 -2.26 -14.547 1 96 61 LEU B N 1
ATOM 1295 C CA . LEU B 1 61 ? 4.992 -1.611 -13.953 1 96 61 LEU B CA 1
ATOM 1296 C C . LEU B 1 61 ? 4.801 -1.418 -12.453 1 96 61 LEU B C 1
ATOM 1298 O O . LEU B 1 61 ? 5.766 -1.173 -11.727 1 96 61 LEU B O 1
ATOM 1302 N N . LEU B 1 62 ? 3.588 -1.568 -11.961 1 97.12 62 LEU B N 1
ATOM 1303 C CA . LEU B 1 62 ? 3.312 -1.415 -10.539 1 97.12 62 LEU B CA 1
ATOM 1304 C C . LEU B 1 62 ? 4.125 -2.41 -9.719 1 97.12 62 LEU B C 1
ATOM 1306 O O . LEU B 1 62 ? 4.523 -2.115 -8.586 1 97.12 62 LEU B O 1
ATOM 1310 N N . GLY B 1 63 ? 4.434 -3.578 -10.289 1 96.56 63 GLY B N 1
ATOM 1311 C CA . GLY B 1 63 ? 5.145 -4.645 -9.602 1 96.56 63 GLY B CA 1
ATOM 1312 C C . GLY B 1 63 ? 6.574 -4.281 -9.258 1 96.56 63 GLY B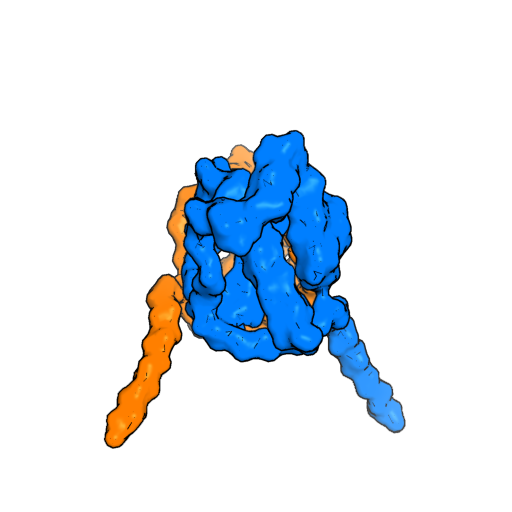 C 1
ATOM 1313 O O . GLY B 1 63 ? 7.188 -4.906 -8.391 1 96.56 63 GLY B O 1
ATOM 1314 N N . ILE B 1 64 ? 7.094 -3.236 -9.898 1 95.25 64 ILE B N 1
ATOM 1315 C CA . ILE B 1 64 ? 8.492 -2.895 -9.641 1 95.25 64 ILE B CA 1
ATOM 1316 C C . ILE B 1 64 ? 8.578 -1.514 -9 1 95.25 64 ILE B C 1
ATOM 1318 O O . ILE B 1 64 ? 9.664 -1.062 -8.625 1 95.25 64 ILE B O 1
ATOM 1322 N N . VAL B 1 65 ? 7.484 -0.755 -8.883 1 95.75 65 VAL B N 1
ATOM 1323 C CA . VAL B 1 65 ? 7.461 0.531 -8.195 1 95.75 65 VAL B CA 1
ATOM 1324 C C . VAL B 1 65 ? 7.617 0.314 -6.691 1 95.75 65 VAL B C 1
ATOM 1326 O O . VAL B 1 65 ? 6.926 -0.522 -6.102 1 95.75 65 VAL B O 1
ATOM 1329 N N . PRO B 1 66 ? 8.531 1.035 -6.066 1 95.06 66 PRO B N 1
ATOM 1330 C CA . PRO B 1 66 ? 8.648 0.897 -4.613 1 95.06 66 PRO B CA 1
ATOM 1331 C C . PRO B 1 66 ? 7.324 1.131 -3.893 1 95.06 66 PRO B C 1
ATOM 1333 O O . PRO B 1 66 ? 6.637 2.121 -4.16 1 95.06 66 PRO B O 1
ATOM 1336 N N . GLY B 1 67 ? 6.93 0.175 -3.053 1 96.44 67 GLY B N 1
ATOM 1337 C CA . GLY B 1 67 ? 5.676 0.268 -2.326 1 96.44 67 GLY B CA 1
ATOM 1338 C C . GLY B 1 67 ? 4.484 -0.225 -3.125 1 96.44 67 GLY B C 1
ATOM 1339 O O . GLY B 1 67 ? 3.383 -0.357 -2.59 1 96.44 67 GLY B O 1
ATOM 1340 N N . GLY B 1 68 ? 4.684 -0.429 -4.422 1 97.56 68 GLY B N 1
ATOM 1341 C CA . GLY B 1 68 ? 3.592 -0.863 -5.281 1 97.56 68 GLY B CA 1
ATOM 1342 C C . GLY B 1 68 ? 2.988 -2.188 -4.859 1 97.56 68 GLY B C 1
ATOM 1343 O O . GLY B 1 68 ? 1.766 -2.346 -4.855 1 97.56 68 GLY B O 1
ATOM 1344 N N . LEU B 1 69 ? 3.846 -3.143 -4.43 1 97.75 69 LEU B N 1
ATOM 1345 C CA . LEU B 1 69 ? 3.365 -4.465 -4.039 1 97.75 69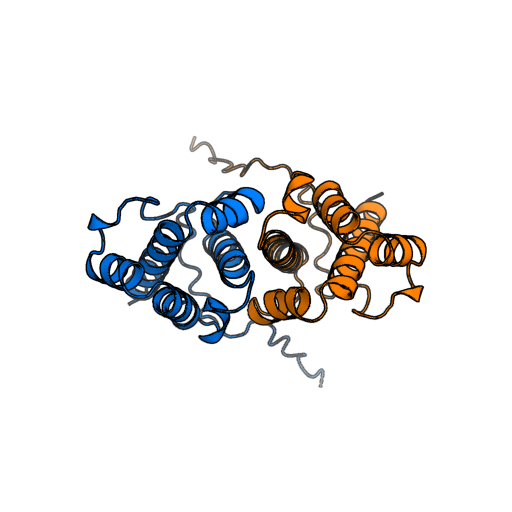 LEU B CA 1
ATOM 1346 C C . LEU B 1 69 ? 2.596 -4.395 -2.725 1 97.75 69 LEU B C 1
ATOM 1348 O O . LEU B 1 69 ? 1.604 -5.105 -2.543 1 97.75 69 LEU B O 1
ATOM 1352 N N . THR B 1 70 ? 2.977 -3.533 -1.835 1 98.06 70 THR B N 1
ATOM 1353 C CA . THR B 1 70 ? 2.252 -3.344 -0.584 1 98.06 70 THR B CA 1
ATOM 1354 C C . THR B 1 70 ? 0.875 -2.738 -0.842 1 98.06 70 THR B C 1
ATOM 1356 O O . THR B 1 70 ? -0.123 -3.182 -0.27 1 98.06 70 THR B O 1
ATOM 1359 N N . GLY B 1 71 ? 0.911 -1.646 -1.733 1 98 71 GLY B N 1
ATOM 1360 C CA . GLY B 1 71 ? -0.375 -1.08 -2.111 1 98 71 GLY B CA 1
ATOM 1361 C C . GLY B 1 71 ? -1.3 -2.088 -2.77 1 98 71 GLY B C 1
ATOM 1362 O O . GLY B 1 71 ? -2.506 -2.09 -2.514 1 98 71 GLY B O 1
ATOM 1363 N N . LEU B 1 72 ? -0.716 -2.896 -3.594 1 98 72 LEU B N 1
ATOM 1364 C CA . LEU B 1 72 ? -1.494 -3.92 -4.281 1 98 72 LEU B CA 1
ATOM 1365 C C . LEU B 1 72 ? -2.072 -4.926 -3.289 1 98 72 LEU B C 1
ATOM 1367 O O . LEU B 1 72 ? -3.24 -5.305 -3.396 1 98 72 LEU B O 1
ATOM 1371 N N . ARG B 1 73 ? -1.3 -5.34 -2.285 1 97.88 73 ARG B N 1
ATOM 1372 C CA . ARG B 1 73 ? -1.771 -6.281 -1.275 1 97.88 73 ARG B CA 1
ATOM 1373 C C . ARG B 1 73 ? -2.902 -5.68 -0.45 1 97.88 73 ARG B C 1
ATOM 1375 O O . ARG B 1 73 ? -3.898 -6.348 -0.166 1 97.88 73 ARG B O 1
ATOM 1382 N N . THR B 1 74 ? -2.783 -4.484 -0.077 1 97.5 74 THR B N 1
ATOM 1383 C CA . THR B 1 74 ? -3.812 -3.805 0.702 1 97.5 74 THR B CA 1
ATOM 1384 C C . THR B 1 74 ? -5.109 -3.701 -0.094 1 97.5 74 THR B C 1
ATOM 1386 O O . THR B 1 74 ? -6.188 -3.994 0.427 1 97.5 74 THR B O 1
ATOM 1389 N N . HIS B 1 75 ? -4.922 -3.299 -1.357 1 96.5 75 HIS B N 1
ATOM 1390 C CA . HIS B 1 75 ? -6.102 -3.168 -2.203 1 96.5 75 HIS B CA 1
ATOM 1391 C C . HIS B 1 75 ? -6.789 -4.516 -2.4 1 96.5 75 HIS B C 1
ATOM 1393 O O . HIS B 1 75 ? -8.016 -4.609 -2.324 1 96.5 75 HIS B O 1
ATOM 1399 N N . MET B 1 76 ? -6.055 -5.543 -2.643 1 95.19 76 MET B N 1
ATOM 1400 C CA . MET B 1 76 ? -6.574 -6.895 -2.824 1 95.19 76 MET B CA 1
ATOM 1401 C C . MET B 1 76 ? -7.32 -7.363 -1.578 1 95.19 76 MET B C 1
ATOM 1403 O O . MET B 1 76 ? -8.406 -7.934 -1.678 1 95.19 76 MET B O 1
ATOM 1407 N N . ARG B 1 77 ? -6.727 -7.133 -0.444 1 94.44 77 ARG B N 1
ATOM 1408 C CA . ARG B 1 77 ? -7.316 -7.551 0.823 1 94.44 77 ARG B CA 1
ATOM 1409 C C . ARG B 1 77 ? -8.664 -6.871 1.052 1 94.44 77 ARG B C 1
ATOM 1411 O O . ARG B 1 77 ? -9.633 -7.52 1.439 1 94.44 77 ARG B O 1
ATOM 1418 N N . LEU B 1 78 ? -8.727 -5.664 0.746 1 93.19 78 LEU B N 1
ATOM 1419 C CA . LEU B 1 78 ? -9.953 -4.906 0.957 1 93.19 78 LEU B CA 1
ATOM 1420 C C . LEU B 1 78 ? -11.008 -5.277 -0.083 1 93.19 78 LEU B C 1
ATOM 1422 O O . LEU B 1 78 ? -12.18 -5.457 0.251 1 93.19 78 LEU B O 1
ATOM 1426 N N . SER B 1 79 ? -10.562 -5.453 -1.301 1 92.12 79 SER B N 1
ATOM 1427 C CA . SER B 1 79 ? -11.484 -5.777 -2.385 1 92.12 79 SER B CA 1
ATOM 1428 C C . SER B 1 79 ? -12.078 -7.172 -2.209 1 92.12 79 SER B C 1
ATOM 1430 O O . SER B 1 79 ? -13.242 -7.406 -2.551 1 92.12 79 SER B O 1
ATOM 1432 N N . TYR B 1 80 ? -11.312 -8.055 -1.686 1 90.94 80 TYR B N 1
ATOM 1433 C CA . TYR B 1 80 ? -11.75 -9.438 -1.532 1 90.94 80 TYR B CA 1
ATOM 1434 C C . TYR B 1 80 ? -12.391 -9.656 -0.167 1 90.94 80 TYR B C 1
ATOM 1436 O O . TYR B 1 80 ? -12.867 -10.758 0.132 1 90.94 80 TYR B O 1
ATOM 1444 N N . GLY B 1 81 ? -12.328 -8.586 0.681 1 91.62 81 GLY B N 1
ATOM 1445 C CA . GLY B 1 81 ? -12.93 -8.688 2.004 1 91.62 81 GLY B CA 1
ATOM 1446 C C . GLY B 1 81 ? -12.094 -9.5 2.975 1 91.62 81 GLY B C 1
ATOM 1447 O O . GLY B 1 81 ? -12.633 -10.156 3.867 1 91.62 81 GLY B O 1
ATOM 1448 N N . ILE B 1 82 ? -10.852 -9.57 2.744 1 92.19 82 ILE B N 1
ATOM 1449 C CA . ILE B 1 82 ? -9.953 -10.328 3.604 1 92.19 82 ILE B CA 1
ATOM 1450 C C . ILE B 1 82 ? -9.562 -9.484 4.812 1 92.19 82 ILE B C 1
ATOM 1452 O O . ILE B 1 82 ? -9.188 -8.32 4.672 1 92.19 82 ILE B O 1
ATOM 1456 N N . GLU B 1 83 ? -9.695 -10.125 5.934 1 92.44 83 GLU B N 1
ATOM 1457 C CA . GLU B 1 83 ? -9.367 -9.398 7.156 1 92.44 83 GLU B CA 1
ATOM 1458 C C . GLU B 1 83 ? -7.863 -9.203 7.293 1 92.44 83 GLU B C 1
ATOM 1460 O O . GLU B 1 83 ? -7.078 -10.023 6.812 1 92.44 83 GLU B O 1
ATOM 1465 N N . GLY B 1 84 ? -7.5 -8.078 8.008 1 93.19 84 GLY B N 1
ATOM 1466 C CA . GLY B 1 84 ? -6.098 -7.777 8.258 1 93.19 84 GLY B CA 1
ATOM 1467 C C . GLY B 1 84 ? -5.848 -6.309 8.531 1 93.19 84 GLY B C 1
ATOM 1468 O O . GLY B 1 84 ? -6.789 -5.531 8.711 1 93.19 84 GLY B O 1
ATOM 1469 N N . THR B 1 85 ? -4.48 -5.992 8.656 1 95.19 85 THR B N 1
ATOM 1470 C CA . THR B 1 85 ? -4.066 -4.617 8.906 1 95.19 85 THR B CA 1
ATOM 1471 C C . THR B 1 85 ? -3.041 -4.164 7.871 1 95.19 85 THR B C 1
ATOM 1473 O O . THR B 1 85 ? -2.424 -4.988 7.195 1 95.19 85 THR B O 1
ATOM 1476 N N . ILE B 1 86 ? -2.955 -2.887 7.746 1 96.75 86 ILE B N 1
ATOM 1477 C CA . ILE B 1 86 ? -1.967 -2.322 6.832 1 96.75 86 ILE B CA 1
ATOM 1478 C C . ILE B 1 86 ? -0.566 -2.77 7.242 1 96.75 86 ILE B C 1
ATOM 1480 O O . ILE B 1 86 ? 0.272 -3.07 6.391 1 96.75 86 ILE B O 1
ATOM 1484 N N . CYS B 1 87 ? -0.366 -2.822 8.516 1 96 87 CYS B N 1
ATOM 1485 C CA . CYS B 1 87 ? 0.934 -3.227 9.039 1 96 87 CYS B CA 1
ATOM 1486 C C . CYS B 1 87 ? 1.277 -4.648 8.609 1 96 87 CYS B C 1
ATOM 1488 O O . CYS B 1 87 ? 2.412 -4.922 8.211 1 96 87 CYS B O 1
ATOM 1490 N N . THR B 1 88 ? 0.305 -5.535 8.672 1 96.06 88 THR B N 1
ATOM 1491 C CA . THR B 1 88 ? 0.535 -6.91 8.234 1 96.06 88 THR B CA 1
ATOM 1492 C C . THR B 1 88 ? 0.844 -6.953 6.742 1 96.06 88 THR B C 1
ATOM 1494 O O . THR B 1 88 ? 1.676 -7.746 6.297 1 96.06 88 THR B O 1
ATOM 1497 N N . ASP B 1 89 ? 0.194 -6.074 6.023 1 97.38 89 ASP B N 1
ATOM 1498 C CA . ASP B 1 89 ? 0.462 -6.016 4.59 1 97.38 89 ASP B CA 1
ATOM 1499 C C . ASP B 1 89 ? 1.906 -5.602 4.32 1 97.38 89 ASP B C 1
ATOM 1501 O O . ASP B 1 89 ? 2.605 -6.242 3.533 1 97.38 89 ASP B O 1
ATOM 1505 N N . ALA B 1 90 ? 2.34 -4.57 4.957 1 97.62 90 ALA B N 1
ATOM 1506 C CA . ALA B 1 90 ? 3.684 -4.039 4.75 1 97.62 90 ALA B CA 1
ATOM 1507 C C . ALA B 1 90 ? 4.746 -5.023 5.23 1 97.62 90 ALA B C 1
ATOM 1509 O O . ALA B 1 90 ? 5.73 -5.27 4.531 1 97.62 90 ALA B O 1
ATOM 1510 N N . LEU B 1 91 ? 4.52 -5.609 6.34 1 96.5 91 LEU B N 1
ATOM 1511 C CA . LEU B 1 91 ? 5.492 -6.527 6.914 1 96.5 91 LEU B CA 1
ATOM 1512 C C . LEU B 1 91 ? 5.574 -7.812 6.098 1 96.5 91 LEU B C 1
ATOM 1514 O O . LEU B 1 91 ? 6.652 -8.391 5.949 1 96.5 91 LEU B O 1
ATOM 1518 N N . SER B 1 92 ? 4.375 -8.312 5.656 1 96 92 SER B N 1
ATOM 1519 C CA . SER B 1 92 ? 4.379 -9.516 4.828 1 96 92 SER B CA 1
ATOM 1520 C C . SER B 1 92 ? 5.199 -9.312 3.559 1 96 92 SER B C 1
ATOM 1522 O O . SER B 1 92 ? 5.949 -10.203 3.15 1 96 92 SER B O 1
ATOM 1524 N N . ILE B 1 93 ? 5.066 -8.148 2.975 1 96.81 93 ILE B N 1
ATOM 1525 C CA . ILE B 1 93 ? 5.793 -7.863 1.74 1 96.81 93 ILE B CA 1
ATOM 1526 C C . ILE B 1 93 ? 7.273 -7.645 2.051 1 96.81 93 ILE B C 1
ATOM 1528 O O . ILE B 1 93 ? 8.141 -8.094 1.303 1 96.81 93 ILE B O 1
ATOM 1532 N N . CYS B 1 94 ? 7.621 -7.012 3.172 1 94.62 94 CYS B N 1
ATOM 1533 C CA . CYS B 1 94 ? 8.992 -6.656 3.516 1 94.62 94 CYS B CA 1
ATOM 1534 C C . CYS B 1 94 ? 9.766 -7.871 4.02 1 94.62 94 CYS B C 1
ATOM 1536 O O . CYS B 1 94 ? 10.938 -8.047 3.689 1 94.62 94 CYS B O 1
ATOM 1538 N N . CYS B 1 95 ? 9.156 -8.711 4.773 1 93.5 95 CYS B N 1
ATOM 1539 C CA . CYS B 1 95 ? 9.852 -9.797 5.449 1 93.5 95 CYS B CA 1
ATOM 1540 C C . CYS B 1 95 ? 9.711 -11.102 4.672 1 93.5 95 CYS B C 1
ATOM 1542 O O . CYS B 1 95 ? 10.57 -11.977 4.75 1 93.5 95 CYS B O 1
ATOM 1544 N N . CYS B 1 96 ? 8.594 -11.281 4.016 1 92.88 96 CYS B N 1
ATOM 1545 C CA . CYS B 1 96 ? 8.328 -12.492 3.252 1 92.88 96 CYS B CA 1
ATOM 1546 C C . CYS B 1 96 ? 7.844 -12.164 1.846 1 92.88 96 CYS B C 1
ATOM 1548 O O . CYS B 1 96 ? 6.918 -12.797 1.339 1 92.88 96 CYS B O 1
ATOM 1550 N N . GLY B 1 97 ? 8.523 -11.312 1.206 1 93 97 GLY B N 1
ATOM 1551 C CA . GLY B 1 97 ? 8.078 -10.758 -0.06 1 93 97 GLY B CA 1
ATOM 1552 C C . GLY B 1 97 ? 7.891 -11.812 -1.14 1 93 97 GLY B C 1
ATOM 1553 O O . GLY B 1 97 ? 6.875 -11.812 -1.84 1 93 97 GLY B O 1
ATOM 1554 N N . TRP B 1 98 ? 8.906 -12.734 -1.16 1 92.06 98 TRP B N 1
ATOM 1555 C CA . TRP B 1 98 ? 8.812 -13.766 -2.186 1 92.06 98 TRP B CA 1
ATOM 1556 C C . TRP B 1 98 ? 7.594 -14.656 -1.962 1 92.06 98 TRP B C 1
ATOM 1558 O O . TRP B 1 98 ? 6.809 -14.883 -2.885 1 92.06 98 TRP B O 1
ATOM 1568 N N . CYS B 1 99 ? 7.402 -15.086 -0.813 1 93.69 99 CYS B N 1
ATOM 1569 C CA . CYS B 1 99 ? 6.27 -15.945 -0.497 1 93.69 99 CYS B CA 1
ATOM 1570 C C . CYS B 1 99 ? 4.953 -15.195 -0.651 1 93.69 99 CYS B C 1
ATOM 1572 O O . CYS B 1 99 ? 3.963 -15.758 -1.124 1 93.69 99 CYS B O 1
ATOM 1574 N N . GLU B 1 100 ? 4.973 -14 -0.226 1 95.81 100 GLU B N 1
ATOM 1575 C CA . GLU B 1 100 ? 3.746 -13.211 -0.271 1 95.81 100 GLU B CA 1
ATOM 1576 C C . GLU B 1 100 ? 3.32 -12.93 -1.71 1 95.81 100 GLU B C 1
ATOM 1578 O O . GLU B 1 100 ? 2.137 -13.023 -2.041 1 95.81 100 GLU B O 1
ATOM 1583 N N . VAL B 1 101 ? 4.297 -12.586 -2.504 1 95.94 101 VAL B N 1
ATOM 1584 C CA . VAL B 1 101 ? 3.955 -12.289 -3.891 1 95.94 101 VAL B CA 1
ATOM 1585 C C . VAL B 1 101 ? 3.434 -13.555 -4.574 1 95.94 101 VAL B C 1
ATOM 1587 O O . VAL B 1 101 ? 2.508 -13.492 -5.387 1 95.94 101 VAL B O 1
ATOM 1590 N N . CYS B 1 102 ? 3.949 -14.688 -4.25 1 95.25 102 CYS B N 1
ATOM 1591 C CA . CYS B 1 102 ? 3.441 -15.945 -4.785 1 95.25 102 CYS B CA 1
ATOM 1592 C C . CYS B 1 102 ? 2.01 -16.188 -4.328 1 95.25 102 CYS B C 1
ATOM 1594 O O . CYS B 1 102 ? 1.171 -16.641 -5.113 1 95.25 102 CYS B O 1
ATOM 1596 N N . ARG B 1 103 ? 1.788 -15.93 -3.064 1 95.56 103 ARG B N 1
ATOM 1597 C CA . ARG B 1 103 ? 0.432 -16.078 -2.545 1 95.56 103 ARG B CA 1
ATOM 1598 C C . ARG B 1 103 ? -0.54 -15.164 -3.283 1 95.56 103 ARG B C 1
ATOM 1600 O O . ARG B 1 103 ? -1.643 -15.578 -3.641 1 95.56 103 ARG B O 1
ATOM 1607 N N . MET B 1 104 ? -0.139 -13.977 -3.51 1 96.25 104 MET B N 1
ATOM 1608 C CA . MET B 1 104 ? -0.973 -13.023 -4.227 1 96.25 104 MET B CA 1
ATOM 1609 C C . MET B 1 104 ? -1.243 -13.492 -5.652 1 96.25 104 MET B C 1
ATOM 1611 O O . MET B 1 104 ? -2.355 -13.344 -6.16 1 96.25 104 MET B O 1
ATOM 1615 N N . ALA B 1 105 ? -0.164 -14.031 -6.277 1 95.75 105 ALA B N 1
ATOM 1616 C CA . ALA B 1 105 ? -0.315 -14.539 -7.641 1 95.75 105 ALA B CA 1
ATOM 1617 C C . ALA B 1 105 ? -1.318 -15.688 -7.691 1 95.75 105 ALA B C 1
ATOM 1619 O O . ALA B 1 105 ? -2.191 -15.719 -8.562 1 95.75 105 ALA B O 1
ATOM 1620 N N . ARG B 1 106 ? -1.22 -16.578 -6.746 1 94.19 106 ARG B N 1
ATOM 1621 C CA . ARG B 1 106 ? -2.16 -17.688 -6.695 1 94.19 106 ARG B CA 1
ATOM 1622 C C . ARG B 1 106 ? -3.582 -17.203 -6.449 1 94.19 106 ARG B C 1
ATOM 1624 O O . ARG B 1 106 ? -4.535 -17.719 -7.043 1 94.19 106 ARG B O 1
ATOM 1631 N N . GLU B 1 107 ? -3.711 -16.266 -5.605 1 94.12 107 GLU B N 1
ATOM 1632 C CA . GLU B 1 107 ? -5.016 -15.711 -5.262 1 94.12 107 GLU B CA 1
ATOM 1633 C C . GLU B 1 107 ? -5.691 -15.094 -6.484 1 94.12 107 GLU B C 1
ATOM 1635 O O . GLU B 1 107 ? -6.859 -15.367 -6.762 1 94.12 107 GLU B O 1
ATOM 1640 N N . VAL B 1 108 ? -4.961 -14.258 -7.207 1 93.5 108 VAL B N 1
ATOM 1641 C CA . VAL B 1 108 ? -5.523 -13.562 -8.359 1 93.5 108 VAL B CA 1
ATOM 1642 C C . VAL B 1 108 ? -5.898 -14.57 -9.445 1 93.5 108 VAL B C 1
ATOM 1644 O O . VAL B 1 108 ? -6.934 -14.43 -10.094 1 93.5 108 VAL B O 1
ATOM 1647 N N . ARG B 1 109 ? -5.066 -15.578 -9.625 1 91.19 109 ARG B N 1
ATOM 1648 C CA . ARG B 1 109 ? -5.336 -16.594 -10.625 1 91.19 109 ARG B CA 1
ATOM 1649 C C . ARG B 1 109 ? -6.594 -17.391 -10.281 1 91.19 109 ARG B C 1
ATOM 1651 O O . ARG B 1 109 ? -7.41 -17.688 -11.156 1 91.19 109 ARG B O 1
ATOM 1658 N N . LEU B 1 110 ? -6.715 -17.766 -9.062 1 89.62 110 LEU B N 1
ATOM 1659 C CA . LEU B 1 110 ? -7.867 -18.531 -8.602 1 89.62 110 LEU B CA 1
ATOM 1660 C C . LEU B 1 110 ? -9.156 -17.734 -8.75 1 89.62 110 LEU B C 1
ATOM 1662 O O . LEU B 1 110 ? -10.18 -18.266 -9.188 1 89.62 110 LEU B O 1
ATOM 1666 N N . ARG B 1 111 ? -9.086 -16.484 -8.414 1 89.44 111 ARG B N 1
ATOM 1667 C CA . ARG B 1 111 ? -10.289 -15.664 -8.453 1 89.44 111 ARG B CA 1
ATOM 1668 C C . ARG B 1 111 ? -10.609 -15.227 -9.875 1 89.44 111 ARG B C 1
ATOM 1670 O O . ARG B 1 111 ? -11.773 -15.008 -10.219 1 89.44 111 ARG B O 1
ATOM 1677 N N . ALA B 1 112 ? -9.633 -15.008 -10.648 1 84.81 112 ALA B N 1
ATOM 1678 C CA . ALA B 1 112 ? -9.852 -14.727 -12.062 1 84.81 112 ALA B CA 1
ATOM 1679 C C . ALA B 1 112 ? -10.414 -15.945 -12.781 1 84.81 112 ALA B C 1
ATOM 1681 O O . ALA B 1 112 ? -11.219 -15.805 -13.719 1 84.81 112 ALA B O 1
ATOM 1682 N N . GLY B 1 113 ? -9.805 -17.125 -12.477 1 73.38 113 GLY B N 1
ATOM 1683 C CA . GLY B 1 113 ? -10.297 -18.375 -13.055 1 73.38 113 GLY B CA 1
ATOM 1684 C C . GLY B 1 113 ? -11.641 -18.797 -12.5 1 73.38 113 GLY B C 1
ATOM 1685 O O . GLY B 1 113 ? -12.414 -19.469 -13.18 1 73.38 113 GLY B O 1
ATOM 1686 N N . ALA B 1 114 ? -11.789 -18.547 -11.227 1 57.47 114 ALA B N 1
ATOM 1687 C CA . ALA B 1 114 ? -13.094 -18.875 -10.648 1 57.47 114 ALA B CA 1
ATOM 1688 C C . ALA B 1 114 ? -14.211 -18.125 -11.375 1 57.47 114 ALA B C 1
ATOM 1690 O O . ALA B 1 114 ? -15.359 -18.578 -11.383 1 57.47 114 ALA B O 1
ATOM 1691 N N . TYR B 1 115 ? -13.961 -16.984 -11.883 1 47.78 115 TYR B N 1
ATOM 1692 C CA . TYR B 1 115 ? -15 -16.266 -12.625 1 47.78 115 TYR B CA 1
ATOM 1693 C C . TYR B 1 115 ? -15.141 -16.828 -14.031 1 47.78 115 TYR B C 1
ATOM 1695 O O . TYR B 1 115 ? -16.078 -16.469 -14.758 1 47.78 115 TYR B O 1
ATOM 1703 N N . HIS B 1 116 ? -14.25 -17.656 -14.539 1 41.66 116 HIS B N 1
ATOM 1704 C CA . HIS B 1 116 ? -14.547 -18.344 -15.797 1 41.66 116 HIS B CA 1
ATOM 1705 C C . HIS B 1 116 ? -15.102 -19.75 -15.539 1 41.66 116 HIS B C 1
ATOM 1707 O O . HIS B 1 116 ? -14.688 -20.406 -14.594 1 41.66 116 HIS B O 1
#

Nearest PDB structures (foldseek):
  5y5s-assembly1_M  TM=3.145E-01  e=6.968E+00  Thermochromatium tepidum
  5y5s-assembly1_M  TM=3.148E-01  e=6.499E+00  Thermochromatium tepidum

pLDDT: mean 82.24, std 23.08, range [25.97, 98.06]

Secondary structure (DSSP, 8-state):
---------S------------S-SS-TT-GGGSHHHHHHHHH-HHHHHHHHHHHHTS-GGGGGSTTHHHHHHHHHHHHTT----HHHHHHHHHHSHHHHHHHHHHHHHHHHHHT-/----------------------S-SS-TT-GGGSHHHHHHHHH-HHHHHHHHHHHHTS-GGGGGSTTHHHHHHHHHHHHTT----HHHHHHHHHHSHHHHHHHHHHHHHHHHHHT-